Protein AF-A0A813KZ01-F1 (afdb_monomer_lite)

Organism: Polarella glacialis (NCBI:txid89957)

InterPro domains:
  IPR000182 GNAT domain [PS51186] (125-284)
  IPR016181 Acyl-CoA N-acyltransferase [SSF55729] (142-264)

Radius of gyration: 24.3 Å; chains: 1; bounding box: 59×49×62 Å

Sequence (308 aa):
MTRSSHRQLGVAHLGPQLQSAADLAADIAEVLSGRPQVVILDEGAGEADGSAWPALFGELLQGSAIQSFQGAVVVCLSSEGSAQEQTARDLCSVCWSATNGHLLTEEVAKAPALTVPERAEPTFVDELCAASASNPDYASLLSQVTALAADCFDDFEDGEPTIEAAAKRLGWTVVALVSTNSIGKSQLLAYGTYCQESRLGGLYLARVAVPQEHRRKGYASQLVSWMVARLQDSSSKSLWVHAKPLLQIVASKLGFSYLDPACEAKLAMPVDQRESAWMALRLEPEEAAHELPKRLRRQMAKKQRDRR

pLDDT: mean 84.82, std 14.65, range [35.31, 98.44]

Foldseek 3Di:
DPPPPPVDQFEAEAELVPQDPVCLVVVLVVSCVVVGQEYEYELDPDPPPDGPSVVVSLVVLVDPSLVVRPHHYHYHDHDPPDPSVVSVLLRDQWDWDQDLNFTDIAGSPNDPPPDDFPFADWDKDKQLVVVVVPDVLSVVVQVVVQVQCVVPPVVCPPPPSGPSSVCVVVVKIKMFTWTQGPVRRIDTAKIWIWHADVLQQAIETEDIDGPPVNPPRCVSLVVVVVVVVVRVVDPGFKYKYQDQLVVVVSCVSNVWDFLDVVLVVCVVPDSVPHGGGMTMDGPDDDPDDDDDDVVVVVVVVVVVVVVD

Structure (mmCIF, N/CA/C/O backbone):
data_AF-A0A813KZ01-F1
#
_entry.id   AF-A0A813KZ01-F1
#
loop_
_atom_site.group_PDB
_atom_site.id
_atom_site.type_symbol
_atom_site.label_atom_id
_atom_site.label_alt_id
_atom_site.label_comp_id
_atom_site.label_asym_id
_atom_site.label_entity_id
_atom_site.label_seq_id
_atom_site.pdbx_PDB_ins_code
_atom_site.Cartn_x
_atom_site.Cartn_y
_atom_site.Cartn_z
_atom_site.occupancy
_atom_site.B_iso_or_equiv
_atom_site.auth_seq_id
_atom_site.auth_comp_id
_atom_site.auth_asym_id
_atom_site.auth_atom_id
_atom_site.pdbx_PDB_model_num
ATOM 1 N N . MET A 1 1 ? 10.350 -17.051 24.968 1.00 36.53 1 MET A N 1
ATOM 2 C CA . MET A 1 1 ? 9.031 -16.547 25.405 1.00 36.53 1 MET A CA 1
ATOM 3 C C . MET A 1 1 ? 8.003 -17.638 25.178 1.00 36.53 1 MET A C 1
ATOM 5 O O . MET A 1 1 ? 7.605 -17.885 24.047 1.00 36.53 1 MET A O 1
ATOM 9 N N . THR A 1 2 ? 7.654 -18.364 26.233 1.00 35.34 2 THR A N 1
ATOM 10 C CA . THR A 1 2 ? 6.548 -19.321 26.226 1.00 35.34 2 THR A CA 1
ATOM 11 C C . THR A 1 2 ? 5.253 -18.533 26.043 1.00 35.34 2 THR A C 1
ATOM 13 O O . THR A 1 2 ? 4.933 -17.678 26.863 1.00 35.34 2 THR A O 1
ATOM 16 N N . ARG A 1 3 ? 4.529 -18.761 24.939 1.00 35.31 3 ARG A N 1
ATOM 17 C CA . ARG A 1 3 ? 3.172 -18.226 24.761 1.00 35.31 3 ARG A CA 1
ATOM 18 C C . ARG A 1 3 ? 2.304 -18.835 25.860 1.00 35.31 3 ARG A C 1
ATOM 20 O O . ARG A 1 3 ? 1.886 -19.984 25.745 1.00 35.31 3 ARG A O 1
ATOM 27 N N . SER A 1 4 ? 2.077 -18.100 26.945 1.00 43.09 4 SER A N 1
ATOM 28 C CA . SER A 1 4 ? 1.053 -18.449 27.920 1.00 43.09 4 SER A CA 1
ATOM 29 C C . SER A 1 4 ? -0.285 -18.363 27.200 1.00 43.09 4 SER A C 1
ATOM 31 O O . SER A 1 4 ? -0.770 -17.279 26.890 1.00 43.09 4 SER A O 1
ATOM 33 N N . SER A 1 5 ? -0.852 -19.519 26.865 1.00 46.81 5 SER A N 1
ATOM 34 C CA . SER A 1 5 ? -2.250 -19.614 26.465 1.00 46.81 5 SER A CA 1
ATOM 35 C C . SER A 1 5 ? -3.079 -19.043 27.616 1.00 46.81 5 SER A C 1
ATOM 37 O O . SER A 1 5 ? -3.203 -19.671 28.669 1.00 46.81 5 SER A O 1
ATOM 39 N N . HIS A 1 6 ? -3.580 -17.816 27.451 1.00 57.12 6 HIS A N 1
ATOM 40 C CA . HIS A 1 6 ? -4.614 -17.275 28.322 1.00 57.12 6 HIS A CA 1
ATOM 41 C C . HIS A 1 6 ? -5.821 -18.190 28.148 1.00 57.12 6 HIS A C 1
ATOM 43 O O . HIS A 1 6 ? -6.462 -18.178 27.101 1.00 57.12 6 HIS A O 1
ATOM 49 N N . ARG A 1 7 ? -6.068 -19.066 29.129 1.00 63.12 7 ARG A N 1
ATOM 50 C CA . ARG A 1 7 ? -7.073 -20.126 28.988 1.00 63.12 7 ARG A CA 1
ATOM 51 C C . ARG A 1 7 ? -8.490 -19.585 28.805 1.00 63.12 7 ARG A C 1
ATOM 53 O O . ARG A 1 7 ? -9.313 -20.328 28.288 1.00 63.12 7 ARG A O 1
ATOM 60 N N . GLN A 1 8 ? -8.761 -18.329 29.165 1.00 84.50 8 GLN A N 1
ATOM 61 C CA . GLN A 1 8 ? -10.016 -17.633 28.879 1.00 84.50 8 GLN A CA 1
ATOM 62 C C . GLN A 1 8 ? -9.729 -16.129 28.736 1.00 84.50 8 GLN A C 1
ATOM 64 O O . GLN A 1 8 ? -9.265 -15.501 29.686 1.00 84.50 8 GLN A O 1
ATOM 69 N N . LEU A 1 9 ? -9.945 -15.570 27.542 1.00 88.69 9 LEU A N 1
ATOM 70 C CA . LEU A 1 9 ? -9.974 -14.124 27.319 1.00 88.69 9 LEU A CA 1
ATOM 71 C C . LEU A 1 9 ? -11.415 -13.662 27.564 1.00 88.69 9 LEU A C 1
ATOM 73 O O . LEU A 1 9 ? -12.310 -14.014 26.803 1.00 88.69 9 LEU A O 1
ATOM 77 N N . GLY A 1 10 ? -11.642 -12.926 28.644 1.00 92.69 10 GLY A N 1
ATOM 78 C CA . GLY A 1 10 ? -12.896 -12.245 28.928 1.00 92.69 10 GLY A CA 1
ATOM 79 C C . GLY A 1 10 ? -13.058 -11.053 27.993 1.00 92.69 10 GLY A C 1
ATOM 80 O O . GLY A 1 10 ? -12.245 -10.125 28.009 1.00 92.69 10 GLY A O 1
ATOM 81 N N . VAL A 1 11 ? -14.104 -11.102 27.176 1.00 94.06 11 VAL A N 1
ATOM 82 C CA . VAL A 1 11 ? -14.466 -10.052 26.226 1.00 94.06 11 VAL A CA 1
ATOM 83 C C . VAL A 1 11 ? -15.846 -9.536 26.602 1.00 94.06 11 VAL A C 1
ATOM 85 O O . VAL A 1 11 ? -16.778 -10.322 26.753 1.00 94.06 11 VAL A O 1
ATOM 88 N N . ALA A 1 12 ? -15.963 -8.223 26.749 1.00 94.00 12 ALA A N 1
ATOM 89 C CA . ALA A 1 12 ? -17.225 -7.530 26.940 1.00 94.00 12 ALA A CA 1
ATOM 90 C C . ALA A 1 12 ? -17.583 -6.750 25.673 1.00 94.00 12 ALA A C 1
ATOM 92 O O . ALA A 1 12 ? -16.721 -6.085 25.104 1.00 94.00 12 ALA A O 1
ATOM 93 N N . HIS A 1 13 ? -18.842 -6.823 25.244 1.00 92.88 13 HIS A N 1
ATOM 94 C CA . HIS A 1 13 ? -19.343 -6.095 24.080 1.00 92.88 13 HIS A CA 1
ATOM 95 C C . HIS A 1 13 ? -20.372 -5.054 24.526 1.00 92.88 13 HIS A C 1
ATOM 97 O O . HIS A 1 13 ? -21.426 -5.411 25.053 1.00 92.88 13 HIS A O 1
ATOM 103 N N . LEU A 1 14 ? -20.061 -3.779 24.315 1.00 90.81 14 LEU A N 1
ATOM 104 C CA . LEU A 1 14 ? -20.923 -2.633 24.580 1.00 90.81 14 LEU A CA 1
ATOM 105 C C . LEU A 1 14 ? -21.353 -2.056 23.230 1.00 90.81 14 LEU A C 1
ATOM 107 O O . LEU A 1 14 ? -20.509 -1.725 22.404 1.00 90.81 14 LEU A O 1
ATOM 111 N N . GLY A 1 15 ? -22.655 -1.977 22.993 1.00 87.94 15 GLY A N 1
ATOM 112 C CA . GLY A 1 15 ? -23.211 -1.585 21.700 1.00 87.94 15 GLY A CA 1
ATOM 113 C C . GLY A 1 15 ? -24.640 -1.053 21.833 1.00 87.94 15 GLY A C 1
ATOM 114 O O . GLY A 1 15 ? -25.085 -0.804 22.958 1.00 87.94 15 GLY A O 1
ATOM 115 N N . PRO A 1 16 ? -25.384 -0.949 20.717 1.00 82.00 16 PRO A N 1
ATOM 116 C CA . PRO A 1 16 ? -26.720 -0.340 20.658 1.00 82.00 16 PRO A CA 1
ATOM 117 C C . PRO A 1 16 ? -27.771 -0.945 21.597 1.00 82.00 16 PRO A C 1
ATOM 119 O O . PRO A 1 16 ? -28.798 -0.328 21.861 1.00 82.00 16 PRO A O 1
ATOM 122 N N . GLN A 1 17 ? -27.529 -2.142 22.143 1.00 80.50 17 GLN A N 1
ATOM 123 C CA . GLN A 1 17 ? -28.380 -2.740 23.173 1.00 80.50 17 GLN A CA 1
ATOM 124 C C . GLN A 1 17 ? -28.445 -1.925 24.480 1.00 80.50 17 GLN A C 1
ATOM 126 O O . GLN A 1 17 ? -29.292 -2.207 25.325 1.00 80.50 17 GLN A O 1
ATOM 131 N N . LEU A 1 18 ? -27.570 -0.932 24.658 1.00 78.38 18 LEU A N 1
ATOM 132 C CA . LEU A 1 18 ? -27.607 0.028 25.758 1.00 78.38 18 LEU A CA 1
ATOM 133 C C . LEU A 1 18 ? -28.620 1.134 25.422 1.00 78.38 18 LEU A C 1
ATOM 135 O O . LEU A 1 18 ? -28.311 2.128 24.770 1.00 78.38 18 LEU A O 1
ATOM 139 N N . GLN A 1 19 ? -29.869 0.923 25.838 1.00 68.50 19 GLN A N 1
ATOM 140 C CA . GLN A 1 19 ? -31.028 1.707 25.386 1.00 68.50 19 GLN A CA 1
ATOM 141 C C . GLN A 1 19 ? -31.204 3.067 26.099 1.00 68.50 19 GLN A C 1
ATOM 143 O O . GLN A 1 19 ? -32.093 3.833 25.730 1.00 68.50 19 GLN A O 1
ATOM 148 N N . SER A 1 20 ? -30.406 3.378 27.131 1.00 73.19 20 SER A N 1
ATOM 149 C CA . SER A 1 20 ? -30.687 4.458 28.091 1.00 73.19 20 SER A CA 1
ATOM 150 C C . SER A 1 20 ? -29.425 5.194 28.556 1.00 73.19 20 SER A C 1
ATOM 152 O O . SER A 1 20 ? -28.476 4.583 29.040 1.00 73.19 20 SER A O 1
ATOM 154 N N . ALA A 1 21 ? -29.451 6.532 28.487 1.00 69.19 21 ALA A N 1
ATOM 155 C CA . ALA A 1 21 ? -28.426 7.405 29.072 1.00 69.19 21 ALA A CA 1
ATOM 156 C C . ALA A 1 21 ? -28.344 7.291 30.599 1.00 69.19 21 ALA A C 1
ATOM 158 O O . ALA A 1 21 ? -27.271 7.413 31.187 1.00 69.19 21 ALA A O 1
ATOM 159 N N . ALA A 1 22 ? -29.500 7.089 31.238 1.00 72.88 22 ALA A N 1
ATOM 160 C CA . ALA A 1 22 ? -29.628 7.092 32.689 1.00 72.88 22 ALA A CA 1
ATOM 161 C C . ALA A 1 22 ? -28.932 5.883 33.330 1.00 72.88 22 ALA A C 1
ATOM 163 O O . ALA A 1 22 ? -28.425 6.000 34.445 1.00 72.88 22 ALA A O 1
ATOM 164 N N . ASP A 1 23 ? -28.857 4.768 32.601 1.00 78.50 23 ASP A N 1
ATOM 165 C CA . ASP A 1 23 ? -28.320 3.499 33.101 1.00 78.50 23 ASP A CA 1
ATOM 166 C C . ASP A 1 23 ? -26.935 3.172 32.530 1.00 78.50 23 ASP A C 1
ATOM 168 O O . ASP A 1 23 ? -26.231 2.327 33.075 1.00 78.50 23 ASP A O 1
ATOM 172 N N . LEU A 1 24 ? -26.476 3.910 31.511 1.00 80.62 24 LEU A N 1
ATOM 173 C CA . LEU A 1 24 ? -25.212 3.665 30.815 1.00 80.62 24 LEU A CA 1
ATOM 174 C C . LEU A 1 24 ? -24.021 3.512 31.779 1.00 80.62 24 LEU A C 1
ATOM 176 O O . LEU A 1 24 ? -23.258 2.554 31.685 1.00 80.62 24 LEU A O 1
ATOM 180 N N . ALA A 1 25 ? -23.865 4.429 32.738 1.00 82.31 25 ALA A N 1
ATOM 181 C CA . ALA A 1 25 ? -22.769 4.371 33.707 1.00 82.31 25 ALA A CA 1
ATOM 182 C C . ALA A 1 25 ? -22.846 3.139 34.627 1.00 82.31 25 ALA A C 1
ATOM 184 O O . ALA A 1 25 ? -21.807 2.578 34.986 1.00 82.31 25 ALA A O 1
ATOM 185 N N . ALA A 1 26 ? -24.058 2.721 35.002 1.00 85.50 26 ALA A N 1
ATOM 186 C CA . ALA A 1 26 ? -24.284 1.544 35.832 1.00 85.50 26 ALA A CA 1
ATOM 187 C C . ALA A 1 26 ? -24.018 0.256 35.042 1.00 85.50 26 ALA A C 1
ATOM 189 O O . ALA A 1 26 ? -23.272 -0.594 35.524 1.00 85.50 26 ALA A O 1
ATOM 190 N N . ASP A 1 27 ? -24.515 0.168 33.807 1.00 86.38 27 ASP A N 1
ATOM 191 C CA . ASP A 1 27 ? -24.312 -0.971 32.908 1.00 86.38 27 ASP A CA 1
ATOM 192 C C . ASP A 1 27 ? -22.824 -1.175 32.594 1.00 86.38 27 ASP A C 1
ATOM 194 O O . ASP A 1 27 ? -22.302 -2.288 32.666 1.00 86.38 27 ASP A O 1
ATOM 198 N N . ILE A 1 28 ? -22.089 -0.091 32.314 1.00 87.31 28 ILE A N 1
ATOM 199 C CA . ILE A 1 28 ? -20.633 -0.153 32.116 1.00 87.31 28 ILE A CA 1
ATOM 200 C C . ILE A 1 28 ? -19.945 -0.621 33.393 1.00 87.31 28 ILE A C 1
ATOM 202 O O . ILE A 1 28 ? -19.070 -1.483 33.333 1.00 87.31 28 ILE A O 1
ATOM 206 N N . ALA A 1 29 ? -20.305 -0.060 34.550 1.00 87.75 29 ALA A N 1
ATOM 207 C CA . ALA A 1 29 ? -19.701 -0.449 35.818 1.00 87.75 29 ALA A CA 1
ATOM 208 C C . ALA A 1 29 ? -19.949 -1.934 36.126 1.00 87.75 29 ALA A C 1
ATOM 210 O O . ALA A 1 29 ? -19.026 -2.625 36.561 1.00 87.75 29 ALA A O 1
ATOM 211 N N . GLU A 1 30 ? -21.152 -2.442 35.848 1.00 91.19 30 GLU A N 1
ATOM 212 C CA . GLU A 1 30 ? -21.501 -3.855 35.981 1.00 91.19 30 GLU A CA 1
ATOM 213 C C . GLU A 1 30 ? -20.662 -4.723 35.037 1.00 91.19 30 GLU A C 1
ATOM 215 O O . GLU A 1 30 ? -20.001 -5.663 35.487 1.00 91.19 30 GLU A O 1
ATOM 220 N N . VAL A 1 31 ? -20.589 -4.374 33.753 1.00 91.31 31 VAL A N 1
ATOM 221 C CA . VAL A 1 31 ? -19.795 -5.113 32.761 1.00 91.31 31 VAL A CA 1
ATOM 222 C C . VAL A 1 31 ? -18.307 -5.123 33.126 1.00 91.31 31 VAL A C 1
ATOM 224 O O . VAL A 1 31 ? -17.653 -6.170 33.079 1.00 91.31 31 VAL A O 1
ATOM 227 N N . LEU A 1 32 ? -17.760 -3.983 33.553 1.00 91.25 32 LEU A N 1
ATOM 228 C CA . LEU A 1 32 ? -16.364 -3.869 33.979 1.00 91.25 32 LEU A CA 1
ATOM 229 C C . LEU A 1 32 ? -16.094 -4.578 35.314 1.00 91.25 32 LEU A C 1
ATOM 231 O O . LEU A 1 32 ? -14.966 -5.024 35.544 1.00 91.25 32 LEU A O 1
ATOM 235 N N . SER A 1 33 ? -17.106 -4.761 36.171 1.00 91.50 33 SER A N 1
ATOM 236 C CA . SER A 1 33 ? -16.981 -5.543 37.411 1.00 91.50 33 SER A CA 1
ATOM 237 C C . SER A 1 33 ? -16.651 -7.016 37.141 1.00 91.50 33 SER A C 1
ATOM 239 O O . SER A 1 33 ? -15.955 -7.648 37.940 1.00 91.50 33 SER A O 1
ATOM 241 N N . GLY A 1 34 ? -17.034 -7.523 35.961 1.00 91.62 34 GLY A N 1
ATOM 242 C CA . GLY A 1 34 ? -16.641 -8.833 35.438 1.00 91.62 34 GLY A CA 1
ATOM 243 C C . GLY A 1 34 ? -15.153 -8.955 35.082 1.00 91.62 34 GLY A C 1
ATOM 244 O O . GLY A 1 34 ? -14.701 -10.041 34.722 1.00 91.62 34 GLY A O 1
ATOM 245 N N . ARG A 1 35 ? -14.377 -7.865 35.199 1.00 92.62 35 ARG A N 1
ATOM 246 C CA . ARG A 1 35 ? -12.938 -7.775 34.894 1.00 92.62 35 ARG A CA 1
ATOM 247 C C . ARG A 1 35 ? -12.574 -8.340 33.510 1.00 92.62 35 ARG A C 1
ATOM 249 O O . ARG A 1 35 ? -11.667 -9.179 33.422 1.00 92.62 35 ARG A O 1
ATOM 256 N N . PRO A 1 36 ? -13.251 -7.906 32.428 1.00 94.75 36 PRO A N 1
ATOM 257 C CA . PRO A 1 36 ? -12.865 -8.310 31.083 1.00 94.75 36 PRO A CA 1
ATOM 258 C C . PRO A 1 36 ? -11.433 -7.849 30.780 1.00 94.75 36 PRO A C 1
ATOM 260 O O . PRO A 1 36 ? -10.957 -6.848 31.316 1.00 94.75 36 PRO A O 1
ATOM 263 N N . GLN A 1 37 ? -10.734 -8.575 29.910 1.00 94.44 37 GLN A N 1
ATOM 264 C CA . GLN A 1 37 ? -9.441 -8.143 29.372 1.00 94.44 37 GLN A CA 1
ATOM 265 C C . GLN A 1 37 ? -9.610 -7.303 28.104 1.00 94.44 37 GLN A C 1
ATOM 267 O O . GLN A 1 37 ? -8.722 -6.511 27.788 1.00 94.44 37 GLN A O 1
ATOM 272 N N . VAL A 1 38 ? -10.724 -7.476 27.384 1.00 94.12 38 VAL A N 1
ATOM 273 C CA . VAL A 1 38 ? -11.055 -6.719 26.172 1.00 94.12 38 VAL A CA 1
ATOM 274 C C . VAL A 1 38 ? -12.470 -6.163 26.276 1.00 94.12 38 VAL A C 1
ATOM 276 O O . VAL A 1 38 ? -13.398 -6.895 26.616 1.00 94.12 38 VAL A O 1
ATOM 279 N N . VAL A 1 39 ? -12.637 -4.887 25.947 1.00 94.12 39 VAL A N 1
ATOM 280 C CA . VAL A 1 39 ? -13.938 -4.228 25.794 1.00 94.12 39 VAL A CA 1
ATOM 281 C C . VAL A 1 39 ? -14.083 -3.804 24.338 1.00 94.12 39 VAL A C 1
ATOM 283 O O . VAL A 1 39 ? -13.208 -3.124 23.808 1.00 94.12 39 VAL A O 1
ATOM 286 N N . ILE A 1 40 ? -15.165 -4.221 23.691 1.00 93.81 40 ILE A N 1
ATOM 287 C CA . ILE A 1 40 ? -15.535 -3.814 22.334 1.00 93.81 40 ILE A CA 1
ATOM 288 C C . ILE A 1 40 ? -16.645 -2.772 22.457 1.00 93.81 40 ILE A C 1
ATOM 290 O O . ILE A 1 40 ? -17.663 -3.050 23.085 1.00 93.81 40 ILE A O 1
ATOM 294 N N . LEU A 1 41 ? -16.423 -1.590 21.892 1.00 92.69 41 LEU A N 1
ATOM 295 C CA . LEU A 1 41 ? -17.374 -0.490 21.791 1.00 92.69 41 LEU A CA 1
ATOM 296 C C . LEU A 1 41 ? -17.861 -0.430 20.346 1.00 92.69 41 LEU A C 1
ATOM 298 O O . LEU A 1 41 ? -17.074 -0.109 19.461 1.00 92.69 41 LEU A O 1
ATOM 302 N N . ASP A 1 42 ? -19.125 -0.746 20.104 1.00 91.00 42 ASP A N 1
ATOM 303 C CA . ASP A 1 42 ? -19.709 -0.776 18.764 1.00 91.00 42 ASP A CA 1
ATOM 304 C C . ASP A 1 42 ? -20.642 0.418 18.548 1.00 91.00 42 ASP A C 1
ATOM 306 O O . ASP A 1 42 ? -21.652 0.558 19.241 1.00 91.00 42 ASP A O 1
ATOM 310 N N . GLU A 1 43 ? -20.309 1.283 17.586 1.00 87.31 43 GLU A N 1
ATOM 311 C CA . GLU A 1 43 ? -21.159 2.405 17.171 1.00 87.31 43 GLU A CA 1
ATOM 312 C C . GLU A 1 43 ? -22.520 1.920 16.644 1.00 87.31 43 GLU A C 1
ATOM 314 O O . GLU A 1 43 ? -23.491 2.663 16.707 1.00 87.31 43 GLU A O 1
ATOM 319 N N . GLY A 1 44 ? -22.630 0.664 16.200 1.00 78.19 44 GLY A N 1
ATOM 320 C CA . GLY A 1 44 ? -23.863 0.098 15.672 1.00 78.19 44 GLY A CA 1
ATOM 321 C C . GLY A 1 44 ? -24.129 0.567 14.250 1.00 78.19 44 GLY A C 1
ATOM 322 O O . GLY A 1 44 ? -24.543 1.696 14.002 1.00 78.19 44 GLY A O 1
ATOM 323 N N . ALA A 1 45 ? -23.925 -0.320 13.280 1.00 62.69 45 ALA A N 1
ATOM 324 C CA . ALA A 1 45 ? -24.221 -0.004 11.892 1.00 62.69 45 ALA A CA 1
ATOM 325 C C . ALA A 1 45 ? -25.744 0.063 11.653 1.00 62.69 45 ALA A C 1
ATOM 327 O O . ALA A 1 45 ? -26.425 -0.960 11.680 1.00 62.69 45 ALA A O 1
ATOM 328 N N . GLY A 1 46 ? -26.269 1.248 11.323 1.00 57.81 46 GLY A N 1
ATOM 329 C CA . GLY A 1 46 ? -27.471 1.345 10.487 1.00 57.81 46 GLY A CA 1
ATOM 330 C C . GLY A 1 46 ? -28.839 1.492 11.159 1.00 57.81 46 GLY A C 1
ATOM 331 O O . GLY A 1 46 ? -29.839 1.254 10.483 1.00 57.81 46 GLY A O 1
ATOM 332 N N . GLU A 1 47 ? -28.950 1.946 12.408 1.00 55.31 47 GLU A N 1
ATOM 333 C CA . GLU A 1 47 ? -30.253 2.427 12.897 1.00 55.31 47 GLU A CA 1
ATOM 334 C C . GLU A 1 47 ? -30.489 3.868 12.428 1.00 55.31 47 GLU A C 1
ATOM 336 O O . GLU A 1 47 ? -30.197 4.840 13.118 1.00 55.31 47 GLU A O 1
ATOM 341 N N . ALA A 1 48 ? -30.996 3.993 11.198 1.00 47.41 48 ALA A N 1
ATOM 342 C CA . ALA A 1 48 ? -31.282 5.262 10.527 1.00 47.41 48 ALA A CA 1
ATOM 343 C C . ALA A 1 48 ? -32.391 6.104 11.195 1.00 47.41 48 ALA A C 1
ATOM 345 O O . ALA A 1 48 ? -32.596 7.245 10.792 1.00 47.41 48 ALA A O 1
ATOM 346 N N . ASP A 1 49 ? -33.067 5.589 12.225 1.00 49.69 49 ASP A N 1
ATOM 347 C CA . ASP A 1 49 ? -34.199 6.253 12.867 1.00 49.69 49 ASP A CA 1
ATOM 348 C C . ASP A 1 49 ? -33.999 6.381 14.388 1.00 49.69 49 ASP A C 1
ATOM 350 O O . ASP A 1 49 ? -34.370 5.514 15.173 1.00 49.69 49 ASP A O 1
ATOM 354 N N . GLY A 1 50 ? -33.448 7.520 14.817 1.00 53.88 50 GLY A N 1
ATOM 355 C CA . GLY A 1 50 ? -33.717 8.080 16.148 1.00 53.88 50 GLY A CA 1
ATOM 356 C C . GLY A 1 50 ? -33.012 7.466 17.365 1.00 53.88 50 GLY A C 1
ATOM 357 O O . GLY A 1 50 ? -33.457 7.732 18.483 1.00 53.88 50 GLY A O 1
ATOM 358 N N . SER A 1 51 ? -31.932 6.693 17.215 1.00 58.75 51 SER A N 1
ATOM 359 C CA . SER A 1 51 ? -31.223 6.158 18.385 1.00 58.75 51 SER A CA 1
ATOM 360 C C . SER A 1 51 ? -30.403 7.252 19.094 1.00 58.75 51 SER A C 1
ATOM 362 O O . SER A 1 51 ? -29.654 8.010 18.481 1.00 58.75 51 SER A O 1
ATOM 364 N N . ALA A 1 52 ? -30.530 7.345 20.422 1.00 71.75 52 ALA A N 1
ATOM 365 C CA . ALA A 1 52 ? -29.682 8.200 21.266 1.00 71.75 52 ALA A CA 1
ATOM 366 C C . ALA A 1 52 ? -28.215 7.716 21.305 1.00 71.75 52 ALA A C 1
ATOM 368 O O . ALA A 1 52 ? -27.347 8.370 21.886 1.00 71.75 52 ALA A O 1
ATOM 369 N N . TRP A 1 53 ? -27.939 6.564 20.689 1.00 78.50 53 TRP A N 1
ATOM 370 C CA . TRP A 1 53 ? -26.690 5.835 20.814 1.00 78.50 53 TRP A CA 1
ATOM 371 C C . TRP A 1 53 ? -25.460 6.599 20.311 1.00 78.50 53 TRP A C 1
ATOM 373 O O . TRP A 1 53 ? -24.485 6.598 21.043 1.00 78.50 53 TRP A O 1
ATOM 383 N N . PRO A 1 54 ? -25.453 7.341 19.185 1.00 76.50 54 PRO A N 1
ATOM 384 C CA . PRO A 1 54 ? -24.262 8.097 18.782 1.00 76.50 54 PRO A CA 1
ATOM 385 C C . PRO A 1 54 ? -23.817 9.151 19.810 1.00 76.50 54 PRO A C 1
ATOM 387 O O . PRO A 1 54 ? -22.619 9.383 19.975 1.00 76.50 54 PRO A O 1
ATOM 390 N N . ALA A 1 55 ? -24.767 9.776 20.519 1.00 80.38 55 ALA A N 1
ATOM 391 C CA . ALA A 1 55 ? -24.466 10.711 21.604 1.00 80.38 55 ALA A CA 1
ATOM 392 C C . ALA A 1 55 ? -23.931 9.967 22.837 1.00 80.38 55 ALA A C 1
ATOM 394 O O . ALA A 1 55 ? -22.886 10.334 23.372 1.00 80.38 55 ALA A O 1
ATOM 395 N N . LEU A 1 56 ? -24.588 8.867 23.219 1.00 82.69 56 LEU A N 1
ATOM 396 C CA . LEU A 1 56 ? -24.153 7.991 24.313 1.00 82.69 56 LEU A CA 1
ATOM 397 C C . LEU A 1 56 ? -22.790 7.356 24.065 1.00 82.69 56 LEU A C 1
ATOM 399 O O . LEU A 1 56 ? -21.992 7.220 24.982 1.00 82.69 56 LEU A O 1
ATOM 403 N N . PHE A 1 57 ? -22.502 6.996 22.823 1.00 84.00 57 PHE A N 1
ATOM 404 C CA . PHE A 1 57 ? -21.231 6.456 22.382 1.00 84.00 57 PHE A CA 1
ATOM 405 C C . PHE A 1 57 ? -20.125 7.506 22.513 1.00 84.00 57 PHE A C 1
ATOM 407 O O . PHE A 1 57 ? -19.045 7.207 23.019 1.00 84.00 57 PHE A O 1
ATOM 414 N N . GLY A 1 58 ? -20.409 8.762 22.150 1.00 82.56 58 GLY A N 1
ATOM 415 C CA . GLY A 1 58 ? -19.510 9.886 22.415 1.00 82.56 58 GLY A CA 1
ATOM 416 C C . GLY A 1 58 ? -19.231 10.078 23.911 1.00 82.56 58 GLY A C 1
ATOM 417 O O . GLY A 1 58 ? -18.071 10.181 24.313 1.00 82.56 58 GLY A O 1
ATOM 418 N N . GLU A 1 59 ? -20.273 10.060 24.746 1.00 86.94 59 GLU A N 1
ATOM 419 C CA . GLU A 1 59 ? -20.144 10.144 26.209 1.00 86.94 59 GLU A CA 1
ATOM 420 C C . GLU A 1 59 ? -19.365 8.954 26.794 1.00 86.94 59 GLU A C 1
ATOM 422 O O . GLU A 1 59 ? -18.518 9.134 27.669 1.00 86.94 59 GLU A O 1
ATOM 427 N N . LEU A 1 60 ? -19.590 7.748 26.269 1.00 88.56 60 LEU A N 1
ATOM 428 C CA . LEU A 1 60 ? -18.914 6.512 26.656 1.00 88.56 60 LEU A CA 1
ATOM 429 C C . LEU A 1 60 ? -17.409 6.582 26.403 1.00 88.56 60 LEU A C 1
ATOM 431 O O . LEU A 1 60 ? -16.617 6.269 27.293 1.00 88.56 60 LEU A O 1
ATOM 435 N N . LEU A 1 61 ? -17.012 7.025 25.208 1.00 86.50 61 LEU A N 1
ATOM 436 C CA . LEU A 1 61 ? -15.609 7.210 24.835 1.00 86.50 61 LEU A CA 1
ATOM 437 C C . LEU A 1 61 ? -14.911 8.228 25.752 1.00 86.50 61 LEU A C 1
ATOM 439 O O . LEU A 1 61 ? -13.749 8.053 26.120 1.00 86.50 61 LEU A O 1
ATOM 443 N N . GLN A 1 62 ? -15.628 9.269 26.175 1.00 86.38 62 GLN A N 1
ATOM 444 C CA . GLN A 1 62 ? -15.114 10.288 27.094 1.00 86.38 62 GLN A CA 1
ATOM 445 C C . GLN A 1 62 ? -15.245 9.901 28.580 1.00 86.38 62 GLN A C 1
ATOM 447 O O . GLN A 1 62 ? -14.732 10.608 29.450 1.00 86.38 62 GLN A O 1
ATOM 452 N N . GLY A 1 63 ? -15.892 8.777 28.888 1.00 87.56 63 GLY A N 1
ATOM 453 C CA . GLY A 1 63 ? -16.160 8.321 30.245 1.00 87.56 63 GLY A CA 1
ATOM 454 C C . GLY A 1 63 ? -14.902 7.870 30.993 1.00 87.56 63 GLY A C 1
ATOM 455 O O . GLY A 1 63 ? -14.049 7.148 30.470 1.00 87.56 63 GLY A O 1
ATOM 456 N N . SER A 1 64 ? -14.813 8.222 32.279 1.00 88.88 64 SER A N 1
ATOM 457 C CA . SER A 1 64 ? -13.678 7.857 33.142 1.00 88.88 64 SER A CA 1
ATOM 458 C C . SER A 1 64 ? -13.497 6.343 33.300 1.00 88.88 64 SER A C 1
ATOM 460 O O . SER A 1 64 ? -12.374 5.873 33.487 1.00 88.88 64 SER A O 1
ATOM 462 N N . ALA A 1 65 ? -14.578 5.566 33.188 1.00 89.69 65 ALA A N 1
ATOM 463 C CA . ALA A 1 65 ? -14.545 4.107 33.234 1.00 89.69 65 ALA A CA 1
ATOM 464 C C . ALA A 1 65 ? -13.707 3.514 32.088 1.00 89.69 65 ALA A C 1
ATOM 466 O O . ALA A 1 65 ? -12.850 2.667 32.331 1.00 89.69 65 ALA A O 1
ATOM 467 N N . ILE A 1 66 ? -13.896 4.010 30.861 1.00 89.06 66 ILE A N 1
ATOM 468 C CA . ILE A 1 66 ? -13.122 3.582 29.689 1.00 89.06 66 ILE A CA 1
ATOM 469 C C . ILE A 1 66 ? -11.690 4.116 29.769 1.00 89.06 66 ILE A C 1
ATOM 471 O O . ILE A 1 66 ? -10.745 3.361 29.561 1.00 89.06 66 ILE A O 1
ATOM 475 N N . GLN A 1 67 ? -11.504 5.381 30.157 1.00 85.94 67 GLN A N 1
ATOM 476 C CA . GLN A 1 67 ? -10.168 5.987 30.265 1.00 85.94 67 GLN A CA 1
ATOM 477 C C . GLN A 1 67 ? -9.277 5.338 31.336 1.00 85.94 67 GLN A C 1
ATOM 479 O O . GLN A 1 67 ? -8.055 5.314 31.194 1.00 85.94 67 GLN A O 1
ATOM 484 N N . SER A 1 68 ? -9.867 4.828 32.421 1.00 88.38 68 SER A N 1
ATOM 485 C CA . SER A 1 68 ? -9.136 4.162 33.510 1.00 88.38 68 SER A CA 1
ATOM 486 C C . SER A 1 68 ? -8.990 2.648 33.324 1.00 88.38 68 SER A C 1
ATOM 488 O O . SER A 1 68 ? -8.251 2.008 34.084 1.00 88.38 68 SER A O 1
ATOM 490 N N . PHE A 1 69 ? -9.652 2.069 32.317 1.00 91.50 69 PHE A N 1
ATOM 491 C CA . PHE A 1 69 ? -9.601 0.641 32.031 1.00 91.50 69 PHE A CA 1
ATOM 492 C C . PHE A 1 69 ? -8.178 0.204 31.657 1.00 91.50 69 PHE A C 1
ATOM 494 O O . PHE A 1 69 ? -7.525 0.787 30.799 1.00 91.50 69 PHE A O 1
ATOM 501 N N . GLN A 1 70 ? -7.685 -0.845 32.318 1.00 92.19 70 GLN A N 1
ATOM 502 C CA . GLN A 1 70 ? -6.310 -1.342 32.148 1.00 92.19 70 GLN A CA 1
ATOM 503 C C . GLN A 1 70 ? -6.193 -2.461 31.094 1.00 92.19 70 GLN A C 1
ATOM 505 O O . GLN A 1 70 ? -5.118 -3.037 30.924 1.00 92.19 70 GLN A O 1
ATOM 510 N N . GLY A 1 71 ? -7.297 -2.818 30.432 1.00 91.75 71 GLY A N 1
ATOM 511 C CA . GLY A 1 71 ? -7.331 -3.812 29.359 1.00 91.75 71 GLY A CA 1
ATOM 512 C C . GLY A 1 71 ? -7.280 -3.187 27.963 1.00 91.75 71 GLY A C 1
ATOM 513 O O . GLY A 1 71 ? -6.981 -2.008 27.794 1.00 91.75 71 GLY A O 1
ATOM 514 N N . ALA A 1 72 ? -7.572 -3.993 26.943 1.00 91.62 72 ALA A N 1
ATOM 515 C CA . ALA A 1 72 ? -7.668 -3.517 25.566 1.00 91.62 72 ALA A CA 1
ATOM 516 C C . ALA A 1 72 ? -9.073 -2.978 25.272 1.00 91.62 72 ALA A C 1
ATOM 518 O O . ALA A 1 72 ? -10.067 -3.637 25.577 1.00 91.62 72 ALA A O 1
ATOM 519 N N . VAL A 1 73 ? -9.150 -1.814 24.633 1.00 91.50 73 VAL A N 1
ATOM 520 C CA . VAL A 1 73 ? -10.401 -1.253 24.112 1.00 91.50 73 VAL A CA 1
ATOM 521 C C . VAL A 1 73 ? -10.365 -1.347 22.591 1.00 91.50 73 VAL A C 1
ATOM 523 O O . VAL A 1 73 ? -9.381 -0.952 21.970 1.00 91.50 73 VAL A O 1
ATOM 526 N N . VAL A 1 74 ? -11.418 -1.902 22.000 1.00 92.81 74 VAL A N 1
ATOM 527 C CA . VAL A 1 74 ? -11.633 -1.966 20.552 1.00 92.81 74 VAL A CA 1
ATOM 528 C C . VAL A 1 74 ? -12.832 -1.092 20.242 1.00 92.81 74 VAL A C 1
ATOM 530 O O . VAL A 1 74 ? -13.897 -1.313 20.806 1.00 92.81 74 VAL A O 1
ATOM 533 N N . VAL A 1 75 ? -12.663 -0.107 19.367 1.00 91.88 75 VAL A N 1
ATOM 534 C CA . VAL A 1 75 ? -13.744 0.793 18.957 1.00 91.88 75 VAL A CA 1
ATOM 535 C C . VAL A 1 75 ? -14.115 0.464 17.514 1.00 91.88 75 VAL A C 1
ATOM 537 O O . VAL A 1 75 ? -13.285 0.603 16.618 1.00 91.88 75 VAL A O 1
ATOM 540 N N . CYS A 1 76 ? -15.337 -0.013 17.301 1.00 91.50 76 CYS A N 1
ATOM 541 C CA . CYS A 1 76 ? -15.897 -0.320 15.992 1.00 91.50 76 CYS A CA 1
ATOM 542 C C . CYS A 1 76 ? -16.716 0.881 15.519 1.00 91.50 76 CYS A C 1
ATOM 544 O O . CYS A 1 76 ? -17.683 1.273 16.172 1.00 91.50 76 CYS A O 1
ATOM 546 N N . LEU A 1 77 ? -16.313 1.457 14.391 1.00 89.06 77 LEU A N 1
ATOM 547 C CA . LEU A 1 77 ? -16.957 2.613 13.778 1.00 89.06 77 LEU A CA 1
ATOM 548 C C . LEU A 1 77 ? -17.589 2.199 12.453 1.00 89.06 77 LEU A C 1
ATOM 550 O O . LEU A 1 77 ? -17.052 1.352 11.736 1.00 89.06 77 LEU A O 1
ATOM 554 N N . SER A 1 78 ? -18.727 2.801 12.138 1.00 84.38 78 SER A N 1
ATOM 555 C CA . SER A 1 78 ? -19.518 2.501 10.945 1.00 84.38 78 SER A CA 1
ATOM 556 C C . SER A 1 78 ? -19.128 3.349 9.730 1.00 84.38 78 SER A C 1
ATOM 558 O O . SER A 1 78 ? -19.350 2.924 8.595 1.00 84.38 78 SER A O 1
ATOM 560 N N . SER A 1 79 ? -18.522 4.521 9.948 1.00 79.44 79 SER A N 1
ATOM 561 C CA . SER A 1 79 ? -18.128 5.453 8.887 1.00 79.44 79 SER A CA 1
ATOM 562 C C . SER A 1 79 ? -16.786 6.128 9.162 1.00 79.44 79 SER A C 1
ATOM 564 O O . SER A 1 79 ? -16.535 6.572 10.282 1.00 79.44 79 SER A O 1
ATOM 566 N N . GLU A 1 80 ? -15.979 6.283 8.113 1.00 77.62 80 GLU A N 1
ATOM 567 C CA . GLU A 1 80 ? -14.799 7.154 8.107 1.00 77.62 80 GLU A CA 1
ATOM 568 C C . GLU A 1 80 ? -15.229 8.636 8.000 1.00 77.62 80 GLU A C 1
ATOM 570 O O . GLU A 1 80 ? -16.221 8.966 7.346 1.00 77.62 80 GLU A O 1
ATOM 575 N N . GLY A 1 81 ? -14.494 9.540 8.645 1.00 74.00 81 GLY A N 1
ATOM 576 C CA . GLY A 1 81 ? -14.707 10.989 8.665 1.00 74.00 81 GLY A CA 1
ATOM 577 C C . GLY A 1 81 ? -15.656 11.514 9.750 1.00 74.00 81 GLY A C 1
ATOM 578 O O . GLY A 1 81 ? -15.974 12.705 9.739 1.00 74.00 81 GLY A O 1
ATOM 579 N N . SER A 1 82 ? -16.130 10.678 10.679 1.00 77.50 82 SER A N 1
ATOM 580 C CA . SER A 1 82 ? -17.062 11.107 11.732 1.00 77.50 82 SER A CA 1
ATOM 581 C C . SER A 1 82 ? -16.355 11.791 12.915 1.00 77.50 82 SER A C 1
ATOM 583 O O . SER A 1 82 ? -15.167 11.586 13.175 1.00 77.50 82 SER A O 1
ATOM 585 N N . ALA A 1 83 ? -17.088 12.600 13.691 1.00 78.62 83 ALA A N 1
ATOM 586 C CA . ALA A 1 83 ? -16.557 13.189 14.929 1.00 78.62 83 ALA A CA 1
ATOM 587 C C . ALA A 1 83 ? -16.180 12.106 15.967 1.00 78.62 83 ALA A C 1
ATOM 589 O O . ALA A 1 83 ? -15.240 12.262 16.755 1.00 78.62 83 ALA A O 1
ATOM 590 N N . GLN A 1 84 ? -16.901 10.986 15.938 1.00 82.50 84 GLN A N 1
ATOM 591 C CA . GLN A 1 84 ? -16.655 9.792 16.735 1.00 82.50 84 GLN A CA 1
ATOM 592 C C . GLN A 1 84 ? -15.334 9.131 16.339 1.00 82.50 84 GLN A C 1
ATOM 594 O O . GLN A 1 84 ? -14.588 8.716 17.224 1.00 82.50 84 GLN A O 1
ATOM 599 N N . GLU A 1 85 ? -14.995 9.098 15.046 1.00 84.38 85 GLU A N 1
ATOM 600 C CA . GLU A 1 85 ? -13.701 8.590 14.590 1.00 84.38 85 GLU A CA 1
ATOM 601 C C . GLU A 1 85 ? -12.544 9.385 15.183 1.00 84.38 85 GLU A C 1
ATOM 603 O O . GLU A 1 85 ? -11.603 8.794 15.714 1.00 84.38 85 GLU A O 1
ATOM 608 N N . GLN A 1 86 ? -12.623 10.716 15.155 1.00 80.12 86 GLN A N 1
ATOM 609 C CA . GLN A 1 86 ? -11.577 11.546 15.744 1.00 80.12 86 GLN A CA 1
ATOM 610 C C . GLN A 1 86 ? -11.422 11.265 17.246 1.00 80.12 86 GLN A C 1
ATOM 612 O O . GLN A 1 86 ? -10.309 11.067 17.727 1.00 80.12 86 GLN A O 1
ATOM 617 N N . THR A 1 87 ? -12.540 11.148 17.967 1.00 82.62 87 THR A N 1
ATOM 618 C CA . THR A 1 87 ? -12.538 10.818 19.402 1.00 82.62 87 THR A CA 1
ATOM 619 C C . THR A 1 87 ? -11.930 9.432 19.665 1.00 82.62 87 THR A C 1
ATOM 621 O O . THR A 1 87 ? -11.134 9.256 20.586 1.00 82.62 87 THR A O 1
ATOM 624 N N . ALA A 1 88 ? -12.260 8.434 18.841 1.00 85.50 88 ALA A N 1
ATOM 625 C CA . ALA A 1 88 ? -11.705 7.087 18.946 1.00 85.50 88 ALA A CA 1
ATOM 626 C C . ALA A 1 88 ? -10.196 7.060 18.661 1.00 85.50 88 ALA A C 1
ATOM 628 O O . ALA A 1 88 ? -9.451 6.364 19.357 1.00 85.50 88 ALA A O 1
ATOM 629 N N . ARG A 1 89 ? -9.728 7.842 17.678 1.00 84.12 89 ARG A N 1
ATOM 630 C CA . ARG A 1 89 ? -8.300 8.007 17.366 1.00 84.12 89 ARG A CA 1
ATOM 631 C C . ARG A 1 89 ? -7.526 8.615 18.538 1.00 84.12 89 ARG A C 1
ATOM 633 O O . ARG A 1 89 ? -6.394 8.211 18.775 1.00 84.12 89 ARG A O 1
ATOM 640 N N . ASP A 1 90 ? -8.131 9.508 19.316 1.00 80.00 90 ASP A N 1
ATOM 641 C CA . ASP A 1 90 ? -7.472 10.091 20.493 1.00 80.00 90 ASP A CA 1
ATOM 642 C C . ASP A 1 90 ? -7.290 9.070 21.639 1.00 80.00 90 ASP A C 1
ATOM 644 O O . ASP A 1 90 ? -6.347 9.165 22.431 1.00 80.00 90 ASP A O 1
ATOM 648 N N . LEU A 1 91 ? -8.159 8.056 21.712 1.00 80.25 91 LEU A N 1
ATOM 649 C CA . LEU A 1 91 ? -8.112 6.992 22.724 1.00 80.25 91 LEU A CA 1
ATOM 650 C C . LEU A 1 91 ? -7.221 5.813 22.309 1.00 80.25 91 LEU A C 1
ATOM 652 O O . LEU A 1 91 ? -6.531 5.216 23.144 1.00 80.25 91 LEU A O 1
ATOM 656 N N . CYS A 1 92 ? -7.235 5.462 21.025 1.00 85.12 92 CYS A N 1
ATOM 657 C CA . CYS A 1 92 ? -6.598 4.257 20.507 1.00 85.12 92 CYS A CA 1
ATOM 658 C C . CYS A 1 92 ? -5.155 4.523 20.059 1.00 85.12 92 CYS A C 1
ATOM 660 O O . CYS A 1 92 ? -4.832 5.563 19.502 1.00 85.12 92 CYS A O 1
ATOM 662 N N . SER A 1 93 ? -4.258 3.554 20.260 1.00 83.81 93 SER A N 1
ATOM 663 C CA . SER A 1 93 ? -2.895 3.599 19.698 1.00 83.81 93 SER A CA 1
ATOM 664 C C . SER A 1 93 ? -2.794 2.968 18.308 1.00 83.81 93 SER A C 1
ATOM 666 O O . SER A 1 93 ? -1.777 3.105 17.630 1.00 83.81 93 SER A O 1
ATOM 668 N N . VAL A 1 94 ? -3.822 2.229 17.897 1.00 85.50 94 VAL A N 1
ATOM 669 C CA . VAL A 1 94 ? -3.854 1.460 16.655 1.00 85.50 94 VAL A CA 1
ATOM 670 C C . VAL A 1 94 ? -5.244 1.585 16.048 1.00 85.50 94 VAL A C 1
ATOM 672 O O . VAL A 1 94 ? -6.236 1.453 16.760 1.00 85.50 94 VAL A O 1
ATOM 675 N N . CYS A 1 95 ? -5.300 1.823 14.742 1.00 86.88 95 CYS A N 1
ATOM 676 C CA . CYS A 1 95 ? -6.516 1.836 13.945 1.00 86.88 95 CYS A CA 1
ATOM 677 C C . CYS A 1 95 ? -6.484 0.653 12.979 1.00 86.88 95 CYS A C 1
ATOM 679 O O . CYS A 1 95 ? -5.435 0.336 12.402 1.00 86.88 95 CYS A O 1
ATOM 681 N N . TRP A 1 96 ? -7.632 0.002 12.816 1.00 85.31 96 TRP A N 1
ATOM 682 C CA . TRP A 1 96 ? -7.843 -1.001 11.786 1.00 85.31 96 TRP A CA 1
ATOM 683 C C . TRP A 1 96 ? -8.915 -0.519 10.822 1.00 85.31 96 TRP A C 1
ATOM 685 O O . TRP A 1 96 ? -10.044 -0.287 11.239 1.00 85.31 96 TRP A O 1
ATOM 695 N N . SER A 1 97 ? -8.574 -0.406 9.543 1.00 81.69 97 SER A N 1
ATOM 696 C CA . SER A 1 97 ? -9.526 -0.065 8.487 1.00 81.69 97 SER A CA 1
ATOM 697 C C . SER A 1 97 ? -9.709 -1.250 7.548 1.00 81.69 97 SER A C 1
ATOM 699 O O . SER A 1 97 ? -8.766 -1.989 7.255 1.00 81.69 97 SER A O 1
ATOM 701 N N . ALA A 1 98 ? -10.947 -1.474 7.111 1.00 75.88 98 ALA A N 1
ATOM 702 C CA . ALA A 1 98 ? -11.269 -2.502 6.136 1.00 75.88 98 ALA A CA 1
ATOM 703 C C . ALA A 1 98 ? -11.346 -1.865 4.743 1.00 75.88 98 ALA A C 1
ATOM 705 O O . ALA A 1 98 ? -12.345 -1.248 4.392 1.00 75.88 98 ALA A O 1
ATOM 706 N N . THR A 1 99 ? -10.311 -2.036 3.923 1.00 67.31 99 THR A N 1
ATOM 707 C CA . THR A 1 99 ? -10.274 -1.505 2.553 1.00 67.31 99 THR A CA 1
ATOM 708 C C . THR A 1 99 ? -10.152 -2.659 1.567 1.00 67.31 99 THR A C 1
ATOM 710 O O . THR A 1 99 ? -9.234 -3.472 1.668 1.00 67.31 99 THR A O 1
ATOM 713 N N . ASN A 1 100 ? -11.078 -2.750 0.606 1.00 57.50 100 ASN A N 1
ATOM 714 C CA . ASN A 1 100 ? -11.095 -3.789 -0.435 1.00 57.50 100 ASN A CA 1
ATOM 715 C C . ASN A 1 100 ? -11.076 -5.231 0.113 1.00 57.50 100 ASN A C 1
ATOM 717 O O . ASN A 1 100 ? -10.408 -6.101 -0.433 1.00 57.50 100 ASN A O 1
ATOM 721 N N . GLY A 1 101 ? -11.790 -5.490 1.215 1.00 62.09 101 GLY A N 1
ATOM 722 C CA . GLY A 1 101 ? -11.814 -6.814 1.852 1.00 62.09 101 GLY A CA 1
ATOM 723 C C . GLY A 1 101 ? -10.558 -7.143 2.669 1.00 62.09 101 GLY A C 1
ATOM 724 O O . GLY A 1 101 ? -10.346 -8.299 3.042 1.00 62.09 101 GLY A O 1
ATOM 725 N N . HIS A 1 102 ? -9.723 -6.146 2.967 1.00 54.34 102 HIS A N 1
ATOM 726 C CA . HIS A 1 102 ? -8.490 -6.314 3.730 1.00 54.34 102 HIS A CA 1
ATOM 727 C C . HIS A 1 102 ? -8.477 -5.439 4.971 1.00 54.34 102 HIS A C 1
ATOM 729 O O . HIS A 1 102 ? -8.808 -4.262 4.898 1.00 54.34 102 HIS A O 1
ATOM 735 N N . LEU A 1 103 ? -8.026 -6.007 6.091 1.00 66.81 103 LEU A N 1
ATOM 736 C CA . LEU A 1 103 ? -7.788 -5.258 7.318 1.00 66.81 103 LEU A CA 1
ATOM 737 C C . LEU A 1 103 ? -6.383 -4.642 7.270 1.00 66.81 103 LEU A C 1
ATOM 739 O O . LEU A 1 103 ? -5.372 -5.355 7.313 1.00 66.81 103 LEU A O 1
ATOM 743 N N . LEU A 1 104 ? -6.317 -3.323 7.146 1.00 71.62 104 LEU A N 1
ATOM 744 C CA . LEU A 1 104 ? -5.100 -2.540 7.296 1.00 71.62 104 LEU A CA 1
ATOM 745 C C . LEU A 1 104 ? -4.904 -2.201 8.770 1.00 71.62 104 LEU A C 1
ATOM 747 O O . LEU A 1 104 ? -5.857 -2.118 9.534 1.00 71.62 104 LEU A O 1
ATOM 751 N N . THR A 1 105 ? -3.651 -2.060 9.188 1.00 79.62 105 THR A N 1
ATOM 752 C CA . THR A 1 105 ? -3.313 -1.652 10.551 1.00 79.62 105 THR A CA 1
ATOM 753 C C . THR A 1 105 ? -2.419 -0.439 10.486 1.00 79.62 105 THR A C 1
ATOM 755 O O . THR A 1 105 ? -1.347 -0.494 9.882 1.00 79.62 105 THR A O 1
ATOM 758 N N . GLU A 1 106 ? -2.852 0.628 11.139 1.00 78.06 106 GLU A N 1
ATOM 759 C CA . GLU A 1 106 ? -2.136 1.889 11.208 1.00 78.06 106 GLU A CA 1
ATOM 760 C C . GLU A 1 106 ? -1.876 2.235 12.672 1.00 78.06 106 GLU A C 1
ATOM 762 O O . GLU A 1 106 ? -2.767 2.145 13.516 1.00 78.06 106 GLU A O 1
ATOM 767 N N . GLU A 1 107 ? -0.639 2.609 12.998 1.00 76.62 107 GLU A N 1
ATOM 768 C CA . GLU A 1 107 ? -0.360 3.204 14.303 1.00 76.62 107 GLU A CA 1
ATOM 769 C C . GLU A 1 107 ? -0.964 4.607 14.331 1.00 76.62 107 GLU A C 1
ATOM 771 O O . GLU A 1 107 ? -0.561 5.497 13.568 1.00 76.62 107 GLU A O 1
ATOM 776 N N . VAL A 1 108 ? -1.921 4.804 15.236 1.00 78.50 108 VAL A N 1
ATOM 777 C CA . VAL A 1 108 ? -2.461 6.125 15.525 1.00 78.50 108 VAL A CA 1
ATOM 778 C C . VAL A 1 108 ? -1.412 6.818 16.371 1.00 78.50 108 VAL A C 1
ATOM 780 O O . VAL A 1 108 ? -1.158 6.454 17.522 1.00 78.50 108 VAL A O 1
ATOM 783 N N . ALA A 1 109 ? -0.714 7.775 15.766 1.00 64.25 109 ALA A N 1
ATOM 784 C CA . ALA A 1 109 ? 0.237 8.581 16.504 1.00 64.25 109 ALA A CA 1
ATOM 785 C C . ALA A 1 109 ? -0.543 9.296 17.611 1.00 64.25 109 ALA A C 1
ATOM 787 O O . ALA A 1 109 ? -1.369 10.151 17.302 1.00 64.25 109 ALA A O 1
ATOM 788 N N . LYS A 1 110 ? -0.289 8.940 18.881 1.00 59.66 110 LYS A N 1
ATOM 789 C CA . LYS A 1 110 ? -0.794 9.693 20.032 1.00 59.66 110 LYS A CA 1
ATOM 790 C C . LYS A 1 110 ? -0.239 11.101 19.927 1.00 59.66 110 LYS A C 1
ATOM 792 O O . LYS A 1 110 ? 0.906 11.364 20.294 1.00 59.66 110 LYS A O 1
ATOM 797 N N . ALA A 1 111 ? -1.035 11.976 19.342 1.00 48.38 111 ALA A N 1
ATOM 798 C CA . ALA A 1 111 ? -0.754 13.383 19.272 1.00 48.38 111 ALA A CA 1
ATOM 799 C C . ALA A 1 111 ? -0.588 13.902 20.706 1.00 48.38 111 ALA A C 1
ATOM 801 O O . ALA A 1 111 ? -1.531 13.791 21.493 1.00 48.38 111 ALA A O 1
ATOM 802 N N . PRO A 1 112 ? 0.563 14.473 21.104 1.00 49.28 112 PRO A N 1
ATOM 803 C CA . PRO A 1 112 ? 0.526 15.405 22.217 1.00 49.28 112 PRO A CA 1
ATOM 804 C C . PRO A 1 112 ? -0.466 16.507 21.826 1.00 49.28 112 PRO A C 1
ATOM 806 O O . PRO A 1 112 ? -0.437 16.974 20.690 1.00 49.28 112 PRO A O 1
ATOM 809 N N . ALA A 1 113 ? -1.342 16.910 22.749 1.00 47.12 113 ALA A N 1
ATOM 810 C CA . ALA A 1 113 ? -2.425 17.883 22.547 1.00 47.12 113 ALA A CA 1
ATOM 811 C C . ALA A 1 113 ? -1.975 19.304 22.110 1.00 47.12 113 ALA A C 1
ATOM 813 O O . ALA A 1 113 ? -2.737 20.262 22.196 1.00 47.12 113 ALA A O 1
ATOM 814 N N . LEU A 1 114 ? -0.738 19.464 21.639 1.00 43.06 114 LEU A N 1
ATOM 815 C CA . LEU A 1 114 ? -0.232 20.651 20.974 1.00 43.06 114 LEU A CA 1
ATOM 816 C C . LEU A 1 114 ? -0.078 20.374 19.478 1.00 43.06 114 LEU A C 1
ATOM 818 O O . LEU A 1 114 ? 0.885 19.734 19.062 1.00 43.06 114 LEU A O 1
ATOM 822 N N . THR A 1 115 ? -1.022 20.913 18.698 1.00 43.03 115 THR A N 1
ATOM 823 C CA . THR A 1 115 ? -0.878 21.244 17.268 1.00 43.03 115 THR A CA 1
ATOM 824 C C . THR A 1 115 ? -0.075 20.216 16.478 1.00 43.03 115 THR A C 1
ATOM 826 O O . THR A 1 115 ? 1.081 20.449 16.118 1.00 43.03 115 THR A O 1
ATOM 829 N N . VAL A 1 116 ? -0.692 19.068 16.204 1.00 46.19 116 VAL A N 1
ATOM 830 C CA . VAL A 1 116 ? -0.177 18.167 15.175 1.00 46.19 116 VAL A CA 1
ATOM 831 C C . VAL A 1 116 ? -0.228 18.941 13.860 1.00 46.19 116 VAL A C 1
ATOM 833 O O . VAL A 1 116 ? -1.315 19.379 13.481 1.00 46.19 116 VAL A O 1
ATOM 836 N N . PRO A 1 117 ? 0.902 19.160 13.169 1.00 48.47 117 PRO A N 1
ATOM 837 C CA . PRO A 1 117 ? 0.836 19.610 11.792 1.00 48.47 117 PRO A CA 1
ATOM 838 C C . PRO A 1 117 ? 0.047 18.547 11.032 1.00 48.47 117 PRO A C 1
ATOM 840 O O . PRO A 1 117 ? 0.438 17.379 11.069 1.00 48.47 117 PRO A O 1
ATOM 843 N N . GLU A 1 118 ? -1.075 18.956 10.433 1.00 59.84 118 GLU A N 1
ATOM 844 C CA . GLU A 1 118 ? -1.890 18.176 9.498 1.00 59.84 118 GLU A CA 1
ATOM 845 C C . GLU A 1 118 ? -1.012 17.136 8.797 1.00 59.84 118 GLU A C 1
ATOM 847 O O . GLU A 1 118 ? -0.093 17.480 8.045 1.00 59.84 118 GLU A O 1
ATOM 852 N N . ARG A 1 119 ? -1.212 15.853 9.123 1.00 64.62 119 ARG A N 1
ATOM 853 C CA . ARG A 1 119 ? -0.532 14.777 8.404 1.00 64.62 119 ARG A CA 1
ATOM 854 C C . ARG A 1 119 ? -1.092 14.829 6.994 1.00 64.62 119 ARG A C 1
ATOM 856 O O . ARG A 1 119 ? -2.207 14.373 6.773 1.00 64.62 119 ARG A O 1
ATOM 863 N N . ALA A 1 120 ? -0.334 15.415 6.075 1.00 79.56 120 ALA A N 1
ATOM 864 C CA . ALA A 1 120 ? -0.742 15.463 4.688 1.00 79.56 120 ALA A CA 1
ATOM 865 C C . ALA A 1 120 ? -0.955 14.039 4.188 1.00 79.56 120 ALA A C 1
ATOM 867 O O . ALA A 1 120 ? -0.050 13.194 4.274 1.00 79.56 120 ALA A O 1
ATOM 868 N N . GLU A 1 121 ? -2.166 13.798 3.699 1.00 87.88 121 GLU A N 1
ATOM 869 C CA . GLU A 1 121 ? -2.555 12.524 3.129 1.00 87.88 121 GLU A CA 1
ATOM 870 C C . GLU A 1 121 ? -1.560 12.128 2.030 1.00 87.88 121 GLU A C 1
ATOM 872 O O . GLU A 1 121 ? -1.163 12.970 1.213 1.00 87.88 121 GLU A O 1
ATOM 877 N N . PRO A 1 122 ? -1.095 10.867 2.019 1.00 94.12 122 PRO A N 1
ATOM 878 C CA . PRO A 1 122 ? -0.266 10.377 0.937 1.00 94.12 122 PRO A CA 1
ATOM 879 C C . PRO A 1 122 ? -0.977 10.558 -0.407 1.00 94.12 122 PRO A C 1
ATOM 881 O O . PRO A 1 122 ? -2.111 10.123 -0.588 1.00 94.12 122 PRO A O 1
ATOM 884 N N . THR A 1 123 ? -0.294 11.169 -1.368 1.00 96.38 123 THR A N 1
ATOM 885 C CA . THR A 1 123 ? -0.791 11.361 -2.733 1.00 96.38 123 THR A CA 1
ATOM 886 C C . THR A 1 123 ? 0.052 10.559 -3.716 1.00 96.38 123 THR A C 1
ATOM 888 O O . THR A 1 123 ? 1.233 10.290 -3.483 1.00 96.38 123 THR A O 1
ATOM 891 N N . PHE A 1 124 ? -0.556 10.143 -4.824 1.00 97.44 124 PHE A N 1
ATOM 892 C CA . PHE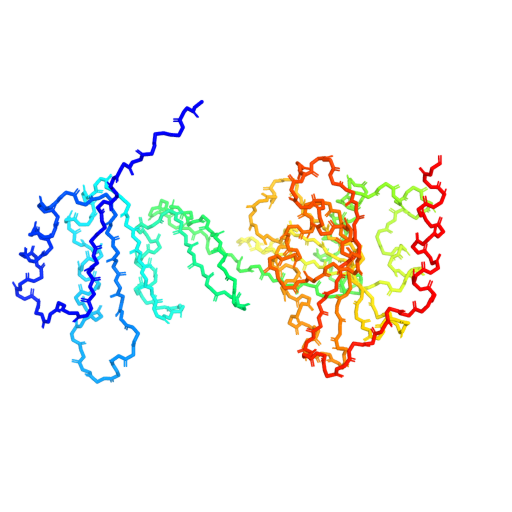 A 1 124 ? 0.142 9.428 -5.888 1.00 97.44 124 PHE A CA 1
ATOM 893 C C . PHE A 1 124 ? 0.532 10.392 -7.007 1.00 97.44 124 PHE A C 1
ATOM 895 O O . PHE A 1 124 ? -0.310 11.114 -7.535 1.00 97.44 124 PHE A O 1
ATOM 902 N N . VAL A 1 125 ? 1.805 10.365 -7.395 1.00 97.62 125 VAL A N 1
ATOM 903 C CA . VAL A 1 125 ? 2.318 11.019 -8.601 1.00 97.62 125 VAL A CA 1
ATOM 904 C C . VAL A 1 125 ? 2.541 9.936 -9.648 1.00 97.62 125 VAL A C 1
ATOM 906 O O . VAL A 1 125 ? 3.545 9.218 -9.614 1.00 97.62 125 VAL A O 1
ATOM 909 N N . ASP A 1 126 ? 1.566 9.784 -10.541 1.00 97.31 126 ASP A N 1
ATOM 910 C CA . ASP A 1 126 ? 1.667 8.919 -11.716 1.00 97.31 126 ASP A CA 1
ATOM 911 C C . ASP A 1 126 ? 2.501 9.602 -12.810 1.00 97.31 126 ASP A C 1
ATOM 913 O O . ASP A 1 126 ? 2.583 10.828 -12.864 1.00 97.31 126 ASP A O 1
ATOM 917 N N . GLU A 1 127 ? 3.155 8.809 -13.659 1.00 97.25 127 GLU A N 1
ATOM 918 C CA . GLU A 1 127 ? 4.062 9.309 -14.705 1.00 97.25 127 GLU A CA 1
ATOM 919 C C . GLU A 1 127 ? 5.140 10.286 -14.188 1.00 97.25 127 GLU A C 1
ATOM 921 O O . GLU A 1 127 ? 5.457 11.293 -14.826 1.00 97.25 127 GLU A O 1
ATOM 926 N N . LEU A 1 128 ? 5.765 9.964 -13.044 1.00 97.69 128 LEU A N 1
ATOM 927 C CA . LEU A 1 128 ? 6.737 10.828 -12.357 1.00 97.69 128 LEU A CA 1
ATOM 928 C C . LEU A 1 128 ? 7.845 11.351 -13.285 1.00 97.69 128 LEU A C 1
ATOM 930 O O . LEU A 1 128 ? 8.248 12.506 -13.161 1.00 97.69 128 LEU A O 1
ATOM 934 N N . CYS A 1 129 ? 8.327 10.531 -14.226 1.00 97.31 129 CYS A N 1
ATOM 935 C CA . CYS A 1 129 ? 9.337 10.956 -15.198 1.00 97.31 129 CYS A CA 1
ATOM 936 C C . CYS A 1 129 ? 8.850 12.137 -16.051 1.00 97.31 129 CYS A C 1
ATOM 938 O O . CYS A 1 129 ? 9.545 13.146 -16.138 1.00 97.31 129 CYS A O 1
ATOM 940 N N . ALA A 1 130 ? 7.643 12.057 -16.620 1.00 97.06 130 ALA A N 1
ATOM 941 C CA . ALA A 1 130 ? 7.068 13.147 -17.406 1.00 97.06 130 ALA A CA 1
ATOM 942 C C . ALA A 1 130 ? 6.794 14.380 -16.532 1.00 97.06 130 ALA A C 1
ATOM 944 O O . ALA A 1 130 ? 7.161 15.496 -16.897 1.00 97.06 130 ALA A O 1
ATOM 945 N N . ALA A 1 131 ? 6.226 14.172 -15.342 1.00 96.88 131 ALA A N 1
ATOM 946 C CA . ALA A 1 131 ? 5.883 15.247 -14.417 1.00 96.88 131 ALA A CA 1
ATOM 947 C C . ALA A 1 131 ? 7.128 16.026 -13.933 1.00 96.88 131 ALA A C 1
ATOM 949 O O . ALA A 1 131 ? 7.073 17.243 -13.730 1.00 96.88 131 ALA A O 1
ATOM 950 N N . SER A 1 132 ? 8.270 15.341 -13.803 1.00 96.81 132 SER A N 1
ATOM 951 C CA . SER A 1 132 ? 9.548 15.935 -13.393 1.00 96.81 132 SER A CA 1
ATOM 952 C C . SER A 1 132 ? 10.130 16.932 -14.397 1.00 96.81 132 SER A C 1
ATOM 954 O O . SER A 1 132 ? 10.839 17.850 -13.992 1.00 96.81 132 SER A O 1
ATOM 956 N N . ALA A 1 133 ? 9.784 16.816 -15.684 1.00 96.31 133 ALA A N 1
ATOM 957 C CA . ALA A 1 133 ? 10.238 17.752 -16.712 1.00 96.31 133 ALA A CA 1
ATOM 958 C C . ALA A 1 133 ? 9.641 19.160 -16.532 1.00 96.31 133 ALA A C 1
ATOM 960 O O . ALA A 1 133 ? 10.241 20.146 -16.957 1.00 96.31 133 ALA A O 1
ATOM 961 N N . SER A 1 134 ? 8.466 19.258 -15.899 1.00 95.81 134 SER A N 1
ATOM 962 C CA . SER A 1 134 ? 7.733 20.513 -15.691 1.00 95.81 134 SER A CA 1
ATOM 963 C C . SER A 1 134 ? 7.706 21.004 -14.243 1.00 95.81 134 SER A C 1
ATOM 965 O O . SER A 1 134 ? 7.354 22.159 -14.017 1.00 95.81 134 SER A O 1
ATOM 967 N N . ASN A 1 135 ? 8.051 20.162 -13.261 1.00 94.81 135 ASN A N 1
ATOM 968 C CA . ASN A 1 135 ? 7.975 20.504 -11.840 1.00 94.81 135 ASN A CA 1
ATOM 969 C C . ASN A 1 135 ? 9.298 20.174 -11.107 1.00 94.81 135 ASN A C 1
ATOM 971 O O . ASN A 1 135 ? 9.652 18.995 -10.992 1.00 94.81 135 ASN A O 1
ATOM 975 N N . PRO A 1 136 ? 10.015 21.179 -10.558 1.00 94.88 136 PRO A N 1
ATOM 976 C CA . PRO A 1 136 ? 11.285 20.961 -9.862 1.00 94.88 136 PRO A CA 1
ATOM 977 C C . PRO A 1 136 ? 11.156 20.094 -8.597 1.00 94.88 136 PRO A C 1
ATOM 979 O O . PRO A 1 136 ? 12.089 19.353 -8.275 1.00 94.88 136 PRO A O 1
ATOM 982 N N . ASP A 1 137 ? 10.009 20.108 -7.912 1.00 94.56 137 ASP A N 1
ATOM 983 C CA . ASP A 1 137 ? 9.776 19.239 -6.751 1.00 94.56 137 ASP A CA 1
ATOM 984 C C . ASP A 1 137 ? 9.721 17.766 -7.175 1.00 94.56 137 ASP A C 1
ATOM 986 O O . ASP A 1 137 ? 10.263 16.883 -6.504 1.00 94.56 137 ASP A O 1
ATOM 990 N N . TYR A 1 138 ? 9.142 17.495 -8.346 1.00 96.00 138 TYR A N 1
ATOM 991 C CA . TYR A 1 138 ? 9.084 16.153 -8.922 1.00 96.00 138 TYR A CA 1
ATOM 992 C C . TYR A 1 138 ? 10.442 15.697 -9.464 1.00 96.00 138 TYR A C 1
ATOM 994 O O . TYR A 1 138 ? 10.755 14.512 -9.375 1.00 96.00 138 TYR A O 1
ATOM 1002 N N . ALA A 1 139 ? 11.297 16.613 -9.930 1.00 96.62 139 ALA A N 1
ATOM 1003 C CA . ALA A 1 139 ? 12.692 16.297 -10.243 1.00 96.62 139 ALA A CA 1
ATOM 1004 C C . ALA A 1 139 ? 13.475 15.859 -8.990 1.00 96.62 139 ALA A C 1
ATOM 1006 O O . ALA A 1 139 ? 14.224 14.879 -9.032 1.00 96.62 139 ALA A O 1
ATOM 1007 N N . SER A 1 140 ? 13.246 16.513 -7.843 1.00 96.62 140 SER A N 1
ATOM 1008 C CA . SER A 1 140 ? 13.824 16.078 -6.563 1.00 96.62 140 SER A CA 1
ATOM 1009 C C . SER A 1 140 ? 13.319 14.693 -6.141 1.00 96.62 140 SER A C 1
ATOM 1011 O O . SER A 1 140 ? 14.109 13.857 -5.697 1.00 96.62 140 SER A O 1
ATOM 1013 N N . LEU A 1 141 ? 12.024 14.412 -6.315 1.00 97.25 141 LEU A N 1
ATOM 1014 C CA . LEU A 1 141 ? 11.459 13.084 -6.058 1.00 97.25 141 LEU A CA 1
ATOM 1015 C C . LEU A 1 141 ? 12.025 12.019 -7.001 1.00 97.25 141 LEU A C 1
ATOM 1017 O O . LEU A 1 141 ? 12.374 10.937 -6.538 1.00 97.25 141 LEU A O 1
ATOM 1021 N N . LEU A 1 142 ? 12.181 12.310 -8.294 1.00 97.81 142 LEU A N 1
ATOM 1022 C CA . LEU A 1 142 ? 12.772 11.377 -9.256 1.00 97.81 142 LEU A CA 1
ATOM 1023 C C . LEU A 1 142 ? 14.221 11.025 -8.887 1.00 97.81 142 LEU A C 1
ATOM 1025 O O . LEU A 1 142 ? 14.630 9.868 -9.012 1.00 97.81 142 LEU A O 1
ATOM 1029 N N . SER A 1 143 ? 14.982 11.991 -8.363 1.00 97.12 143 SER A N 1
ATOM 1030 C CA . SER A 1 143 ? 16.317 11.736 -7.813 1.00 97.12 143 SER A CA 1
ATOM 1031 C C . SER A 1 143 ? 16.271 10.796 -6.603 1.00 97.12 143 SER A C 1
ATOM 1033 O O . SER A 1 143 ? 17.095 9.887 -6.519 1.00 97.12 143 SER A O 1
ATOM 1035 N N . GLN A 1 144 ? 15.307 10.968 -5.689 1.00 97.50 144 GLN A N 1
ATOM 1036 C CA . GLN A 1 144 ? 15.112 10.063 -4.545 1.00 97.50 144 GLN A CA 1
ATOM 1037 C C . GLN A 1 144 ? 14.715 8.653 -5.001 1.00 97.50 144 GLN A C 1
ATOM 1039 O O . GLN A 1 144 ? 15.248 7.669 -4.492 1.00 97.50 144 GLN A O 1
ATOM 1044 N N . VAL A 1 145 ? 13.824 8.544 -5.993 1.00 97.62 145 VAL A N 1
ATOM 1045 C CA . VAL A 1 145 ? 13.432 7.261 -6.594 1.00 97.62 145 VAL A CA 1
ATOM 1046 C C . VAL A 1 145 ? 14.633 6.580 -7.243 1.00 97.62 145 VAL A C 1
ATOM 1048 O O . VAL A 1 145 ? 14.810 5.382 -7.061 1.00 97.62 145 VAL A O 1
ATOM 1051 N N . THR A 1 146 ? 15.478 7.329 -7.955 1.00 96.94 146 THR A N 1
ATOM 1052 C CA . THR A 1 146 ? 16.692 6.790 -8.585 1.00 96.94 146 THR A CA 1
ATOM 1053 C C . THR A 1 146 ? 17.652 6.213 -7.546 1.00 96.94 146 THR A C 1
ATOM 1055 O O . THR A 1 146 ? 18.087 5.075 -7.701 1.00 96.94 146 THR A O 1
ATOM 1058 N N . ALA A 1 147 ? 17.920 6.948 -6.463 1.00 96.19 147 ALA A N 1
ATOM 1059 C CA . ALA A 1 147 ? 18.765 6.466 -5.370 1.00 96.19 147 ALA A CA 1
ATOM 1060 C C . ALA A 1 147 ? 18.177 5.206 -4.709 1.00 96.19 147 ALA A C 1
ATOM 1062 O O . ALA A 1 147 ? 18.844 4.180 -4.618 1.00 96.19 147 ALA A O 1
ATOM 1063 N N . LEU A 1 148 ? 16.889 5.237 -4.350 1.00 96.81 148 LEU A N 1
ATOM 1064 C CA . LEU A 1 148 ? 16.211 4.086 -3.748 1.00 96.81 148 LEU A CA 1
ATOM 1065 C C . LEU A 1 148 ? 16.184 2.867 -4.681 1.00 96.81 148 LEU A C 1
ATOM 1067 O O . LEU A 1 148 ? 16.201 1.724 -4.221 1.00 96.81 148 LEU A O 1
ATOM 1071 N N . ALA A 1 149 ? 16.094 3.092 -5.991 1.00 95.50 149 ALA A N 1
ATOM 1072 C CA . ALA A 1 149 ? 16.119 2.025 -6.971 1.00 95.50 149 ALA A CA 1
ATOM 1073 C C . ALA A 1 149 ? 17.490 1.347 -7.041 1.00 95.50 149 ALA A C 1
ATOM 1075 O O . ALA A 1 149 ? 17.529 0.118 -7.023 1.00 95.50 149 ALA A O 1
ATOM 1076 N N . ALA A 1 150 ? 18.574 2.126 -7.037 1.00 93.94 150 ALA A N 1
ATOM 1077 C CA . ALA A 1 150 ? 19.935 1.603 -6.960 1.00 93.94 150 ALA A CA 1
ATOM 1078 C C . ALA A 1 150 ? 20.162 0.789 -5.671 1.00 93.94 150 ALA A C 1
ATOM 1080 O O . ALA A 1 150 ? 20.741 -0.289 -5.725 1.00 93.94 150 ALA A O 1
ATOM 1081 N N . ASP A 1 151 ? 19.614 1.234 -4.535 1.00 94.50 151 ASP A N 1
ATOM 1082 C CA . ASP A 1 151 ? 19.757 0.532 -3.248 1.00 94.50 151 ASP A CA 1
ATOM 1083 C C . ASP A 1 151 ? 18.977 -0.795 -3.164 1.00 94.50 151 ASP A C 1
ATOM 1085 O O . ASP A 1 151 ? 19.279 -1.657 -2.336 1.00 94.50 151 ASP A O 1
ATOM 1089 N N . CYS A 1 152 ? 17.906 -0.954 -3.950 1.00 93.62 152 CYS A N 1
ATOM 1090 C CA . CYS A 1 152 ? 16.974 -2.084 -3.821 1.00 93.62 152 CYS A CA 1
ATOM 1091 C C . CYS A 1 152 ? 17.082 -3.130 -4.943 1.00 93.62 152 CYS A C 1
ATOM 1093 O O . CYS A 1 152 ? 16.539 -4.243 -4.802 1.00 93.62 152 CYS A O 1
ATOM 1095 N N . PHE A 1 153 ? 17.698 -2.767 -6.070 1.00 91.50 153 PHE A N 1
ATOM 1096 C CA . PHE A 1 153 ? 17.672 -3.545 -7.303 1.00 91.50 153 PHE A CA 1
ATOM 1097 C C . PHE A 1 153 ? 19.048 -3.558 -7.982 1.00 91.50 153 PHE A C 1
ATOM 1099 O O . PHE A 1 153 ? 19.453 -2.582 -8.604 1.00 91.50 153 PHE A O 1
ATOM 1106 N N . ASP A 1 154 ? 19.721 -4.708 -7.905 1.00 85.38 154 ASP A N 1
ATOM 1107 C CA . ASP A 1 154 ? 21.080 -4.921 -8.432 1.00 85.38 154 ASP A CA 1
ATOM 1108 C C . ASP A 1 154 ? 21.158 -4.824 -9.972 1.00 85.38 154 ASP A C 1
ATOM 1110 O O . ASP A 1 154 ? 22.213 -4.591 -10.546 1.00 85.38 154 ASP A O 1
ATOM 1114 N N . ASP A 1 155 ? 20.029 -4.962 -10.675 1.00 77.75 155 ASP A N 1
ATOM 1115 C CA . ASP A 1 155 ? 19.948 -4.868 -12.141 1.00 77.75 155 ASP A CA 1
ATOM 1116 C C . ASP A 1 155 ? 20.002 -3.421 -12.668 1.00 77.75 155 ASP A C 1
ATOM 1118 O O . ASP A 1 155 ? 19.809 -3.178 -13.859 1.00 77.75 155 ASP A O 1
ATOM 1122 N N . PHE A 1 156 ? 20.277 -2.447 -11.797 1.00 70.94 156 PHE A N 1
ATOM 1123 C CA . PHE A 1 156 ? 20.719 -1.115 -12.212 1.00 70.94 156 PHE A CA 1
ATOM 1124 C C . PHE A 1 156 ? 22.143 -1.107 -12.791 1.00 70.94 156 PHE A C 1
ATOM 1126 O O . PHE A 1 156 ? 22.524 -0.154 -13.467 1.00 70.94 156 PHE A O 1
ATOM 1133 N N . GLU A 1 157 ? 22.916 -2.175 -12.584 1.00 55.09 157 GLU A N 1
ATOM 1134 C CA . GLU A 1 157 ? 24.306 -2.283 -13.040 1.00 55.09 157 GLU A CA 1
ATOM 1135 C C . GLU A 1 157 ? 24.463 -2.530 -14.554 1.00 55.09 157 GLU A C 1
ATOM 1137 O O . GLU A 1 157 ? 25.568 -2.391 -15.078 1.00 55.09 157 GLU A O 1
ATOM 1142 N N . ASP A 1 158 ? 23.375 -2.784 -15.297 1.00 65.50 158 ASP A N 1
ATOM 1143 C CA . ASP A 1 158 ? 23.372 -2.972 -16.764 1.00 65.50 158 ASP A CA 1
ATOM 1144 C C . ASP A 1 158 ? 23.617 -1.662 -17.565 1.00 65.50 158 ASP A C 1
ATOM 1146 O O . ASP A 1 158 ? 23.221 -1.532 -18.725 1.00 65.50 158 ASP A O 1
ATOM 1150 N N . GLY A 1 159 ? 24.278 -0.672 -16.957 1.00 67.69 159 GLY A N 1
ATOM 1151 C CA . GLY A 1 159 ? 24.756 0.548 -17.613 1.00 67.69 159 GLY A CA 1
ATOM 1152 C C . GLY A 1 159 ? 23.755 1.703 -17.698 1.00 67.69 159 GLY A C 1
ATOM 1153 O O . GLY A 1 159 ? 24.081 2.723 -18.303 1.00 67.69 159 GLY A O 1
ATOM 1154 N N . GLU A 1 160 ? 22.571 1.587 -17.094 1.00 80.75 160 GLU A N 1
ATOM 1155 C CA . GLU A 1 160 ? 21.586 2.675 -17.047 1.00 80.75 160 GLU A CA 1
ATOM 1156 C C . GLU A 1 160 ? 21.724 3.454 -15.730 1.00 80.75 160 GLU A C 1
ATOM 1158 O O . GLU A 1 160 ? 21.366 2.935 -14.672 1.00 80.75 160 GLU A O 1
ATOM 1163 N N . PRO A 1 161 ? 22.209 4.708 -15.748 1.00 83.81 161 PRO A N 1
ATOM 1164 C CA . PRO A 1 161 ? 22.516 5.435 -14.518 1.00 83.81 161 PRO A CA 1
ATOM 1165 C C . PRO A 1 161 ? 21.268 5.907 -13.758 1.00 83.81 161 PRO A C 1
ATOM 1167 O O . PRO A 1 161 ? 21.382 6.323 -12.607 1.00 83.81 161 PRO A O 1
ATOM 1170 N N . THR A 1 162 ? 20.083 5.902 -14.386 1.00 93.62 162 THR A N 1
ATOM 1171 C CA . THR A 1 162 ? 18.866 6.491 -13.807 1.00 93.62 162 THR A CA 1
ATOM 1172 C C . THR A 1 162 ? 17.612 5.653 -14.041 1.00 93.62 162 THR A C 1
ATOM 1174 O O . THR A 1 162 ? 17.496 4.908 -15.018 1.00 93.62 162 THR A O 1
ATOM 1177 N N . ILE A 1 163 ? 16.625 5.810 -13.147 1.00 95.38 163 ILE A N 1
ATOM 1178 C CA . ILE A 1 163 ? 15.323 5.135 -13.283 1.00 95.38 163 ILE A CA 1
ATOM 1179 C C . ILE A 1 163 ? 14.573 5.593 -14.529 1.00 95.38 163 ILE A C 1
ATOM 1181 O O . ILE A 1 163 ? 13.855 4.803 -15.130 1.00 95.38 163 ILE A O 1
ATOM 1185 N N . GLU A 1 164 ? 14.775 6.841 -14.943 1.00 96.00 164 GLU A N 1
ATOM 1186 C CA . GLU A 1 164 ? 14.184 7.402 -16.152 1.00 96.00 164 GLU A CA 1
ATOM 1187 C C . GLU A 1 164 ? 14.702 6.696 -17.409 1.00 96.00 164 GLU A C 1
ATOM 1189 O O . GLU A 1 164 ? 13.914 6.325 -18.279 1.00 96.00 164 GLU A O 1
ATOM 1194 N N . ALA A 1 165 ? 16.012 6.449 -17.488 1.00 94.19 165 ALA A N 1
ATOM 1195 C CA . ALA A 1 165 ? 16.609 5.770 -18.630 1.00 94.19 165 ALA A CA 1
ATOM 1196 C C . ALA A 1 165 ? 16.135 4.308 -18.718 1.00 94.19 165 ALA A C 1
ATOM 1198 O O . ALA A 1 165 ? 15.676 3.858 -19.774 1.00 94.19 165 ALA A O 1
ATOM 1199 N N . ALA A 1 166 ? 16.102 3.605 -17.578 1.00 93.62 166 ALA A N 1
ATOM 1200 C CA . ALA A 1 166 ? 15.521 2.267 -17.483 1.00 93.62 166 ALA A CA 1
ATOM 1201 C C . ALA A 1 166 ? 14.031 2.252 -17.869 1.00 93.62 166 ALA A C 1
ATOM 1203 O O . ALA A 1 166 ? 13.604 1.391 -18.641 1.00 93.62 166 ALA A O 1
ATOM 1204 N N . ALA A 1 167 ? 13.248 3.218 -17.381 1.00 95.44 167 ALA A N 1
ATOM 1205 C CA . ALA A 1 167 ? 11.826 3.336 -17.674 1.00 95.44 167 ALA A CA 1
ATOM 1206 C C . ALA A 1 167 ? 11.570 3.577 -19.165 1.00 95.44 167 ALA A C 1
ATOM 1208 O O . ALA A 1 167 ? 10.769 2.870 -19.773 1.00 95.44 167 ALA A O 1
ATOM 1209 N N . LYS A 1 168 ? 12.326 4.482 -19.792 1.00 95.75 168 LYS A N 1
ATOM 1210 C CA . LYS A 1 168 ? 12.255 4.744 -21.233 1.00 95.75 168 LYS A CA 1
ATOM 1211 C C . LYS A 1 168 ? 12.600 3.508 -22.062 1.00 95.75 168 LYS A C 1
ATOM 1213 O O . LYS A 1 168 ? 11.898 3.201 -23.022 1.00 95.75 168 LYS A O 1
ATOM 1218 N N . ARG A 1 169 ? 13.664 2.785 -21.699 1.00 94.06 169 ARG A N 1
ATOM 1219 C CA . ARG A 1 169 ? 14.113 1.585 -22.422 1.00 94.06 169 ARG A CA 1
ATOM 1220 C C . ARG A 1 169 ? 13.127 0.424 -22.300 1.00 94.06 169 ARG A C 1
ATOM 1222 O O . ARG A 1 169 ? 12.917 -0.304 -23.267 1.00 94.06 169 ARG A O 1
ATOM 1229 N N . LEU A 1 170 ? 12.560 0.225 -21.112 1.00 93.62 170 LEU A N 1
ATOM 1230 C CA . LEU A 1 170 ? 11.681 -0.906 -20.801 1.00 93.62 170 LEU A CA 1
ATOM 1231 C C . LEU A 1 170 ? 10.192 -0.591 -20.996 1.00 93.62 170 LEU A C 1
ATOM 1233 O O . LEU A 1 170 ? 9.361 -1.485 -20.837 1.00 93.62 170 LEU A O 1
ATOM 1237 N N . GLY A 1 171 ? 9.855 0.651 -21.355 1.00 95.94 171 GLY A N 1
ATOM 1238 C CA . GLY A 1 171 ? 8.476 1.112 -21.497 1.00 95.94 171 GLY A CA 1
ATOM 1239 C C . GLY A 1 171 ? 7.723 1.128 -20.168 1.00 95.94 171 GLY A C 1
ATOM 1240 O O . GLY A 1 171 ? 6.538 0.805 -20.136 1.00 95.94 171 GLY A O 1
ATOM 1241 N N . TRP A 1 172 ? 8.415 1.422 -19.065 1.00 97.38 172 TRP A N 1
ATOM 1242 C CA . TRP A 1 172 ? 7.797 1.530 -17.749 1.00 97.38 172 TRP A CA 1
ATOM 1243 C C . TRP A 1 172 ? 7.272 2.936 -17.487 1.00 97.38 172 TRP A C 1
ATOM 1245 O O . TRP A 1 172 ? 7.920 3.931 -17.802 1.00 97.38 172 TRP A O 1
ATOM 1255 N N . THR A 1 173 ? 6.144 2.993 -16.798 1.00 98.06 173 THR A N 1
ATOM 1256 C CA . THR A 1 173 ? 5.667 4.166 -16.081 1.00 98.06 173 THR A CA 1
ATOM 1257 C C . THR A 1 173 ? 6.169 4.100 -14.644 1.00 98.06 173 THR A C 1
ATOM 1259 O O . THR A 1 173 ? 6.066 3.061 -13.987 1.00 98.06 173 THR A O 1
ATOM 1262 N N . VAL A 1 174 ? 6.728 5.206 -14.152 1.00 98.31 174 VAL A N 1
ATOM 1263 C CA . VAL A 1 174 ? 7.184 5.348 -12.763 1.00 98.31 174 VAL A CA 1
ATOM 1264 C C . VAL A 1 174 ? 6.097 6.052 -11.960 1.00 98.31 174 VAL A C 1
ATOM 1266 O O . VAL A 1 174 ? 5.688 7.152 -12.325 1.00 98.31 174 VAL A O 1
ATOM 1269 N N . VAL A 1 175 ? 5.659 5.435 -10.864 1.00 98.44 175 VAL A N 1
ATOM 1270 C CA . VAL A 1 175 ? 4.718 6.019 -9.900 1.00 98.44 175 VAL A CA 1
ATOM 1271 C C . VAL A 1 175 ? 5.412 6.217 -8.557 1.00 98.44 175 VAL A C 1
ATOM 1273 O O . VAL A 1 175 ? 6.155 5.344 -8.098 1.00 98.44 175 VAL A O 1
ATOM 1276 N N . ALA A 1 176 ? 5.154 7.349 -7.908 1.00 98.38 176 ALA A N 1
ATOM 1277 C CA . ALA A 1 176 ? 5.587 7.614 -6.541 1.00 98.38 176 ALA A CA 1
ATOM 1278 C C . ALA A 1 176 ? 4.390 7.851 -5.618 1.00 98.38 176 ALA A C 1
ATOM 1280 O O . ALA A 1 176 ? 3.444 8.544 -5.978 1.00 98.38 176 ALA A O 1
ATOM 1281 N N . LEU A 1 177 ? 4.469 7.300 -4.409 1.00 97.88 177 LEU A N 1
ATOM 1282 C CA . LEU A 1 177 ? 3.628 7.677 -3.280 1.00 97.88 177 LEU A CA 1
ATOM 1283 C C . LEU A 1 177 ? 4.384 8.728 -2.471 1.00 97.88 177 LEU A C 1
ATOM 1285 O O . LEU A 1 177 ? 5.509 8.473 -2.026 1.00 97.88 177 LEU A O 1
ATOM 1289 N N . VAL A 1 178 ? 3.785 9.899 -2.297 1.00 97.56 178 VAL A N 1
ATOM 1290 C CA . VAL A 1 178 ? 4.435 11.074 -1.713 1.00 97.56 178 VAL A CA 1
ATOM 1291 C C . VAL A 1 178 ? 3.603 11.636 -0.571 1.00 97.56 178 VAL A C 1
ATOM 1293 O O . VAL A 1 178 ? 2.382 11.558 -0.591 1.00 97.56 178 VAL A O 1
ATOM 1296 N N . SER A 1 179 ? 4.255 12.218 0.429 1.00 95.06 179 SER A N 1
ATOM 1297 C CA . SER A 1 179 ? 3.592 13.068 1.423 1.00 95.06 179 SER A CA 1
ATOM 1298 C C . SER A 1 179 ? 4.214 14.454 1.378 1.00 95.06 179 SER A C 1
ATOM 1300 O O . SER A 1 179 ? 5.423 14.590 1.177 1.00 95.06 179 SER A O 1
ATOM 1302 N N . THR A 1 180 ? 3.390 15.481 1.536 1.00 93.06 180 THR A N 1
ATOM 1303 C CA . THR A 1 180 ? 3.820 16.879 1.498 1.00 93.06 180 THR A CA 1
ATOM 1304 C C . THR A 1 180 ? 3.896 17.398 2.921 1.00 93.06 180 THR A C 1
ATOM 1306 O O . THR A 1 180 ? 2.905 17.400 3.636 1.00 93.06 180 THR A O 1
ATOM 1309 N N . ASN A 1 181 ? 5.066 17.829 3.382 1.00 88.19 181 ASN A N 1
ATOM 1310 C CA . ASN A 1 181 ? 5.155 18.373 4.737 1.00 88.19 181 ASN A CA 1
ATOM 1311 C C . ASN A 1 181 ? 4.486 19.760 4.842 1.00 88.19 181 ASN A C 1
ATOM 1313 O O . ASN A 1 181 ? 4.122 20.372 3.841 1.00 88.19 181 ASN A O 1
ATOM 1317 N N . SER A 1 182 ? 4.387 20.300 6.059 1.00 85.69 182 SER A N 1
ATOM 1318 C CA . SER A 1 182 ? 3.800 21.626 6.322 1.00 85.69 182 SER A CA 1
ATOM 1319 C C . SER A 1 182 ? 4.512 22.800 5.630 1.00 85.69 182 SER A C 1
ATOM 1321 O O . SER A 1 182 ? 3.977 23.903 5.589 1.00 85.69 182 SER A O 1
ATOM 1323 N N . ILE A 1 183 ? 5.711 22.579 5.082 1.00 88.56 183 ILE A N 1
ATOM 1324 C CA . ILE A 1 183 ? 6.504 23.572 4.339 1.00 88.56 183 ILE A CA 1
ATOM 1325 C C . ILE A 1 183 ? 6.271 23.417 2.818 1.00 88.56 183 ILE A C 1
ATOM 1327 O O . ILE A 1 183 ? 6.890 24.104 2.012 1.00 88.56 183 ILE A O 1
ATOM 1331 N N . GLY A 1 184 ? 5.387 22.508 2.397 1.00 88.88 184 GLY A N 1
ATOM 1332 C CA . GLY A 1 184 ? 5.110 22.226 0.988 1.00 88.88 184 GLY A CA 1
ATOM 1333 C C . GLY A 1 184 ? 6.146 21.320 0.319 1.00 88.88 184 GLY A C 1
ATOM 1334 O O . GLY A 1 184 ? 6.053 21.061 -0.876 1.00 88.88 184 GLY A O 1
ATOM 1335 N N . LYS A 1 185 ? 7.135 20.801 1.059 1.00 91.00 185 LYS A N 1
ATOM 1336 C CA . LYS A 1 185 ? 8.164 19.928 0.488 1.00 91.00 185 LYS A CA 1
ATOM 1337 C C . LYS A 1 185 ? 7.650 18.496 0.394 1.00 91.00 185 LYS A C 1
ATOM 1339 O O . LYS A 1 185 ? 7.274 17.896 1.402 1.00 91.00 185 LYS A O 1
ATOM 1344 N N . SER A 1 186 ? 7.717 17.938 -0.811 1.00 94.62 186 SER A N 1
ATOM 1345 C CA . SER A 1 186 ? 7.367 16.542 -1.069 1.00 94.62 186 SER A CA 1
ATOM 1346 C C . SER A 1 186 ? 8.441 15.579 -0.551 1.00 94.62 186 SER A C 1
ATOM 1348 O O . SER A 1 186 ? 9.639 15.760 -0.790 1.00 94.62 186 SER A O 1
ATOM 1350 N N . GLN A 1 187 ? 8.007 14.525 0.134 1.00 95.62 187 GLN A N 1
ATOM 1351 C CA . GLN A 1 187 ? 8.827 13.419 0.615 1.00 95.62 187 GLN A CA 1
ATOM 1352 C C . GLN A 1 187 ? 8.359 12.109 -0.022 1.00 95.62 187 GLN A C 1
ATOM 1354 O O . GLN A 1 187 ? 7.167 11.801 -0.022 1.00 95.62 187 GLN A O 1
ATOM 1359 N N . LEU A 1 188 ? 9.306 11.310 -0.517 1.00 98.00 188 LEU A N 1
ATOM 1360 C CA . LEU A 1 188 ? 9.023 9.984 -1.057 1.00 98.00 188 LEU A CA 1
ATOM 1361 C C . LEU A 1 188 ? 8.674 8.992 0.067 1.00 98.00 188 LEU A C 1
ATOM 1363 O O . LEU A 1 188 ? 9.461 8.793 0.993 1.00 98.00 188 LEU A O 1
ATOM 1367 N N . LEU A 1 189 ? 7.520 8.330 -0.039 1.00 97.31 189 LEU A N 1
ATOM 1368 C CA . LEU A 1 189 ? 7.087 7.265 0.874 1.00 97.31 189 LEU A CA 1
ATOM 1369 C C . LEU A 1 189 ? 7.264 5.871 0.272 1.00 97.31 189 LEU A C 1
ATOM 1371 O O . LEU A 1 189 ? 7.627 4.934 0.978 1.00 97.31 189 LEU A O 1
ATOM 1375 N N . ALA A 1 190 ? 7.008 5.722 -1.025 1.00 98.25 190 ALA A N 1
ATOM 1376 C CA . ALA A 1 190 ? 7.230 4.498 -1.788 1.00 98.25 190 ALA A CA 1
ATOM 1377 C C . ALA A 1 190 ? 7.304 4.826 -3.281 1.00 98.25 190 ALA A C 1
ATOM 1379 O O . ALA A 1 190 ? 6.829 5.874 -3.714 1.00 98.25 190 ALA A O 1
ATOM 1380 N N . TYR A 1 191 ? 7.846 3.914 -4.082 1.00 98.38 191 TYR A N 1
ATOM 1381 C CA . TYR A 1 191 ? 7.709 3.990 -5.533 1.00 98.38 191 TYR A CA 1
ATOM 1382 C C . TYR A 1 191 ? 7.429 2.619 -6.133 1.00 98.38 191 TYR A C 1
ATOM 1384 O O . TYR A 1 191 ? 7.732 1.576 -5.542 1.00 98.38 191 TYR A O 1
ATOM 1392 N N . GLY A 1 192 ? 6.869 2.640 -7.335 1.00 98.12 192 GLY A N 1
ATOM 1393 C CA . GLY A 1 192 ? 6.719 1.465 -8.165 1.00 98.12 192 GLY A CA 1
ATOM 1394 C C . GLY A 1 192 ? 6.949 1.782 -9.632 1.00 98.12 192 GLY A C 1
ATOM 1395 O O . GLY A 1 192 ? 6.944 2.940 -10.051 1.00 98.12 192 GLY A O 1
ATOM 1396 N N . THR A 1 193 ? 7.160 0.734 -10.417 1.00 98.12 193 THR A N 1
ATOM 1397 C CA . THR A 1 193 ? 7.154 0.825 -11.876 1.00 98.12 193 THR A CA 1
ATOM 1398 C C . THR A 1 193 ? 6.204 -0.201 -12.449 1.00 98.12 193 THR A C 1
ATOM 1400 O O . THR A 1 193 ? 6.154 -1.341 -11.981 1.00 98.12 193 THR A O 1
ATOM 1403 N N . TYR A 1 194 ? 5.452 0.189 -13.469 1.00 98.06 194 TYR A N 1
ATOM 1404 C CA . TYR A 1 194 ? 4.539 -0.712 -14.156 1.00 98.06 194 TYR A CA 1
ATOM 1405 C C . TYR A 1 194 ? 4.550 -0.471 -15.662 1.00 98.06 194 TYR A C 1
ATOM 1407 O O . TYR A 1 194 ? 4.971 0.581 -16.128 1.00 98.06 194 TYR A O 1
ATOM 1415 N N . CYS A 1 195 ? 4.095 -1.444 -16.442 1.00 97.19 195 CYS A N 1
ATOM 1416 C CA . CYS A 1 195 ? 3.857 -1.265 -17.871 1.00 97.19 195 CYS A CA 1
ATOM 1417 C C . CYS A 1 195 ? 2.679 -2.106 -18.355 1.00 97.19 195 CYS A C 1
ATOM 1419 O O . CYS A 1 195 ? 2.269 -3.067 -17.701 1.00 97.19 195 CYS A O 1
ATOM 1421 N N . GLN A 1 196 ? 2.149 -1.755 -19.525 1.00 96.50 196 GLN A N 1
ATOM 1422 C CA . GLN A 1 196 ? 1.219 -2.617 -20.241 1.00 96.50 196 GLN A CA 1
ATOM 1423 C C . GLN A 1 196 ? 1.995 -3.800 -20.826 1.00 96.50 196 GLN A C 1
ATOM 1425 O O . GLN A 1 196 ? 2.892 -3.618 -21.649 1.00 96.50 196 GLN A O 1
ATOM 1430 N N . GLU A 1 197 ? 1.622 -5.023 -20.464 1.00 94.25 197 GLU A N 1
ATOM 1431 C CA . GLU A 1 197 ? 2.198 -6.228 -21.048 1.00 94.25 197 GLU A CA 1
ATOM 1432 C C . GLU A 1 197 ? 1.142 -6.938 -21.898 1.00 94.25 197 GLU A C 1
ATOM 1434 O O . GLU A 1 197 ? 0.356 -7.771 -21.436 1.00 94.25 197 GLU A O 1
ATOM 1439 N N . SER A 1 198 ? 1.143 -6.596 -23.189 1.00 90.38 198 SER A N 1
ATOM 1440 C CA . SER A 1 198 ? 0.217 -7.149 -24.188 1.00 90.38 198 SER A CA 1
ATOM 1441 C C . SER A 1 198 ? 0.204 -8.679 -24.219 1.00 90.38 198 SER A C 1
ATOM 1443 O O . SER A 1 198 ? -0.841 -9.281 -24.452 1.00 90.38 198 SER A O 1
ATOM 1445 N N . ARG A 1 199 ? 1.335 -9.334 -23.931 1.00 88.69 199 ARG A N 1
ATOM 1446 C CA . ARG A 1 199 ? 1.433 -10.803 -23.938 1.00 88.69 199 ARG A CA 1
ATOM 1447 C C . ARG A 1 199 ? 0.745 -11.459 -22.750 1.00 88.69 199 ARG A C 1
ATOM 1449 O O . ARG A 1 199 ? 0.411 -12.638 -22.832 1.00 88.69 199 ARG A O 1
ATOM 1456 N N . LEU A 1 200 ? 0.596 -10.722 -21.655 1.00 87.25 200 LEU A N 1
ATOM 1457 C CA . LEU A 1 200 ? -0.099 -11.163 -20.450 1.00 87.25 200 LEU A CA 1
ATOM 1458 C C . LEU A 1 200 ? -1.562 -10.716 -20.436 1.00 87.25 200 LEU A C 1
ATOM 1460 O O . LEU A 1 200 ? -2.321 -11.176 -19.590 1.00 87.25 200 LEU A O 1
ATOM 1464 N N . GLY A 1 201 ? -1.961 -9.840 -21.364 1.00 90.44 201 GLY A N 1
ATOM 1465 C CA . GLY A 1 201 ? -3.309 -9.279 -21.397 1.00 90.44 201 GLY A CA 1
ATOM 1466 C C . GLY A 1 201 ? -3.605 -8.402 -20.178 1.00 90.44 201 GLY A C 1
ATOM 1467 O O . GLY A 1 201 ? -4.723 -8.425 -19.661 1.00 90.44 201 GLY A O 1
ATOM 1468 N N . GLY A 1 202 ? -2.605 -7.669 -19.677 1.00 94.75 202 GLY A N 1
ATOM 1469 C CA . GLY A 1 202 ? -2.785 -6.850 -18.485 1.00 94.75 202 GLY A CA 1
ATOM 1470 C C . GLY A 1 202 ? -1.620 -5.930 -18.148 1.00 94.75 202 GLY A C 1
ATOM 1471 O O . GLY A 1 202 ? -0.725 -5.699 -18.964 1.00 94.75 202 GLY A O 1
ATOM 1472 N N . LEU A 1 203 ? -1.645 -5.414 -16.922 1.00 97.19 203 LEU A N 1
ATOM 1473 C CA . LEU A 1 203 ? -0.586 -4.583 -16.358 1.00 97.19 203 LEU A CA 1
ATOM 1474 C C . LEU A 1 203 ? 0.467 -5.461 -15.682 1.00 97.19 203 LEU A C 1
ATOM 1476 O O . LEU A 1 203 ? 0.140 -6.430 -15.001 1.00 97.19 203 LEU A O 1
ATOM 1480 N N . TYR A 1 204 ? 1.738 -5.113 -15.831 1.00 97.44 204 TYR A N 1
ATOM 1481 C CA . TYR A 1 204 ? 2.844 -5.750 -15.127 1.00 97.44 204 TYR A CA 1
ATOM 1482 C C . TYR A 1 204 ? 3.463 -4.766 -14.137 1.00 97.44 204 TYR A C 1
ATOM 1484 O O . TYR A 1 204 ? 4.035 -3.761 -14.546 1.00 97.44 204 TYR A O 1
ATOM 1492 N N . LEU A 1 205 ? 3.365 -5.070 -12.842 1.00 97.88 205 LEU A N 1
ATOM 1493 C CA . LEU A 1 205 ? 4.049 -4.362 -11.766 1.00 97.88 205 LEU A CA 1
ATOM 1494 C C . LEU A 1 205 ? 5.483 -4.893 -11.661 1.00 97.88 205 LEU A C 1
ATOM 1496 O O . LEU A 1 205 ? 5.733 -5.971 -11.112 1.00 97.88 205 LEU A O 1
ATOM 1500 N N . ALA A 1 206 ? 6.420 -4.145 -12.237 1.00 96.25 206 ALA A N 1
ATOM 1501 C CA . ALA A 1 206 ? 7.805 -4.563 -12.400 1.00 96.25 206 ALA A CA 1
ATOM 1502 C C . ALA A 1 206 ? 8.627 -4.367 -11.122 1.00 96.25 206 ALA A C 1
ATOM 1504 O O . ALA A 1 206 ? 9.375 -5.265 -10.728 1.00 96.25 206 ALA A O 1
ATOM 1505 N N . ARG A 1 207 ? 8.485 -3.215 -10.454 1.00 96.62 207 ARG A N 1
ATOM 1506 C CA . ARG A 1 207 ? 9.217 -2.893 -9.220 1.00 96.62 207 ARG A CA 1
ATOM 1507 C C . ARG A 1 207 ? 8.303 -2.244 -8.190 1.00 96.62 207 ARG A C 1
ATOM 1509 O O . ARG A 1 207 ? 7.391 -1.506 -8.542 1.00 96.62 207 ARG A O 1
ATOM 1516 N N . VAL A 1 208 ? 8.589 -2.517 -6.919 1.00 98.00 208 VAL A N 1
ATOM 1517 C CA . VAL A 1 208 ? 8.015 -1.840 -5.748 1.00 98.00 208 VAL A CA 1
ATOM 1518 C C . VAL A 1 208 ? 9.116 -1.714 -4.706 1.00 98.00 208 VAL A C 1
ATOM 1520 O O . VAL A 1 208 ? 9.743 -2.720 -4.360 1.00 98.00 208 VAL A O 1
ATOM 1523 N N . ALA A 1 209 ? 9.341 -0.514 -4.182 1.00 97.75 209 ALA A N 1
ATOM 1524 C CA . ALA A 1 209 ? 10.256 -0.307 -3.066 1.00 97.75 209 ALA A CA 1
ATOM 1525 C C . ALA A 1 209 ? 9.783 0.801 -2.123 1.00 97.75 209 ALA A C 1
ATOM 1527 O O . ALA A 1 209 ? 9.031 1.702 -2.491 1.00 97.75 209 ALA A O 1
ATOM 1528 N N . VAL A 1 210 ? 10.252 0.699 -0.880 1.00 98.00 210 VAL A N 1
ATOM 1529 C CA . VAL A 1 210 ? 9.935 1.603 0.228 1.00 98.00 210 VAL A CA 1
ATOM 1530 C C . VAL A 1 210 ? 11.256 1.973 0.918 1.00 98.00 210 VAL A C 1
ATOM 1532 O O . VAL A 1 210 ? 12.000 1.038 1.274 1.00 98.00 210 VAL A O 1
ATOM 1535 N N . PRO A 1 211 ? 11.553 3.277 1.123 1.00 97.88 211 PRO A N 1
ATOM 1536 C CA . PRO A 1 211 ? 12.694 3.729 1.920 1.00 97.88 211 PRO A CA 1
ATOM 1537 C C . PRO A 1 211 ? 12.749 3.019 3.271 1.00 97.88 211 PRO A C 1
ATOM 1539 O O . PRO A 1 211 ? 11.709 2.685 3.846 1.00 97.88 211 PRO A O 1
ATOM 1542 N N . GLN A 1 212 ? 13.948 2.746 3.782 1.00 96.56 212 GLN A N 1
ATOM 1543 C CA . GLN A 1 212 ? 14.126 1.901 4.965 1.00 96.56 212 GLN A CA 1
ATOM 1544 C C . GLN A 1 212 ? 13.384 2.443 6.197 1.00 96.56 212 GLN A C 1
ATOM 1546 O O . GLN A 1 212 ? 12.748 1.670 6.914 1.00 96.56 212 GLN A O 1
ATOM 1551 N N . GLU A 1 213 ? 13.397 3.758 6.387 1.00 95.44 213 GLU A N 1
ATOM 1552 C CA . GLU A 1 213 ? 12.712 4.520 7.434 1.00 95.44 213 GLU A CA 1
ATOM 1553 C C . GLU A 1 213 ? 11.175 4.471 7.347 1.00 95.44 213 GLU A C 1
ATOM 1555 O O . GLU A 1 213 ? 10.470 4.799 8.307 1.00 95.44 213 GLU A O 1
ATOM 1560 N N . HIS A 1 214 ? 10.644 4.035 6.204 1.00 94.94 214 HIS A N 1
ATOM 1561 C CA . HIS A 1 214 ? 9.212 3.965 5.908 1.00 94.94 214 HIS A CA 1
ATOM 1562 C C . HIS A 1 214 ? 8.694 2.532 5.757 1.00 94.94 214 HIS A C 1
ATOM 1564 O O . HIS A 1 214 ? 7.497 2.309 5.565 1.00 94.94 214 HIS A O 1
ATOM 1570 N N . ARG A 1 215 ? 9.569 1.528 5.880 1.00 93.56 215 ARG A N 1
ATOM 1571 C CA . ARG A 1 215 ? 9.171 0.115 5.841 1.00 93.56 215 ARG A CA 1
ATOM 1572 C C . ARG A 1 215 ? 8.257 -0.220 7.019 1.00 93.56 215 ARG A C 1
ATOM 1574 O O . ARG A 1 215 ? 8.356 0.359 8.093 1.00 93.56 215 ARG A O 1
ATOM 1581 N N . ARG A 1 216 ? 7.387 -1.214 6.810 1.00 89.25 216 ARG A N 1
ATOM 1582 C CA . ARG A 1 216 ? 6.387 -1.698 7.786 1.00 89.25 216 ARG A CA 1
ATOM 1583 C C . ARG A 1 216 ? 5.279 -0.694 8.145 1.00 89.25 216 ARG A C 1
ATOM 1585 O O . ARG A 1 216 ? 4.479 -1.003 9.013 1.00 89.25 216 ARG A O 1
ATOM 1592 N N . LYS A 1 217 ? 5.167 0.428 7.425 1.00 88.81 217 LYS A N 1
ATOM 1593 C CA . LYS A 1 217 ? 4.073 1.411 7.562 1.00 88.81 217 LYS A CA 1
ATOM 1594 C C . LYS A 1 217 ? 2.935 1.229 6.544 1.00 88.81 217 LYS A C 1
ATOM 1596 O O . LYS A 1 217 ? 2.166 2.143 6.308 1.00 88.81 217 LYS A O 1
ATOM 1601 N N . GLY A 1 218 ? 2.872 0.086 5.858 1.00 91.38 218 GLY A N 1
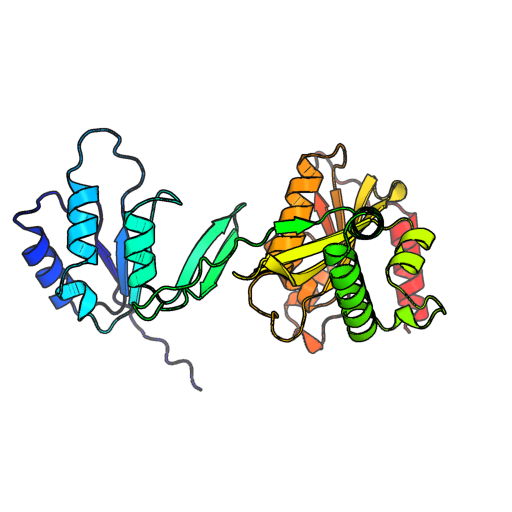ATOM 1602 C CA . GLY A 1 218 ? 1.803 -0.201 4.891 1.00 91.38 218 GLY A CA 1
ATOM 1603 C C . GLY A 1 218 ? 1.946 0.437 3.500 1.00 91.38 218 GLY A C 1
ATOM 1604 O O . GLY A 1 218 ? 1.206 0.050 2.603 1.00 91.38 218 GLY A O 1
ATOM 1605 N N . TYR A 1 219 ? 2.926 1.311 3.250 1.00 95.69 219 TYR A N 1
ATOM 1606 C CA . TYR A 1 219 ? 3.053 2.014 1.958 1.00 95.69 219 TYR A CA 1
ATOM 1607 C C . TYR A 1 219 ? 3.227 1.110 0.730 1.00 95.69 219 TYR A C 1
ATOM 1609 O O . TYR A 1 219 ? 2.717 1.425 -0.341 1.00 95.69 219 TYR A O 1
ATOM 1617 N N . ALA A 1 220 ? 3.891 -0.043 0.870 1.00 96.81 220 ALA A N 1
ATOM 1618 C CA . ALA A 1 220 ? 3.935 -1.029 -0.213 1.00 96.81 220 ALA A CA 1
ATOM 1619 C C . ALA A 1 220 ? 2.533 -1.570 -0.538 1.00 96.81 220 ALA A C 1
ATOM 1621 O O . ALA A 1 220 ? 2.189 -1.708 -1.707 1.00 96.81 220 ALA A O 1
ATOM 1622 N N . SER A 1 221 ? 1.719 -1.846 0.487 1.00 95.06 221 SER A N 1
ATOM 1623 C CA . SER A 1 221 ? 0.331 -2.273 0.306 1.00 95.06 221 SER A CA 1
ATOM 1624 C C . SER A 1 221 ? -0.503 -1.172 -0.333 1.00 95.06 221 SER A C 1
ATOM 1626 O O . SER A 1 221 ? -1.209 -1.463 -1.284 1.00 95.06 221 SER A O 1
ATOM 1628 N N . GLN A 1 222 ? -0.373 0.082 0.117 1.00 94.62 222 GLN A N 1
ATOM 1629 C CA . GLN A 1 222 ? -1.082 1.217 -0.487 1.00 94.62 222 GLN A CA 1
ATOM 1630 C C . GLN A 1 222 ? -0.752 1.362 -1.978 1.00 94.62 222 GLN A C 1
ATOM 1632 O O . GLN A 1 222 ? -1.657 1.513 -2.792 1.00 94.62 222 GLN A O 1
ATOM 1637 N N . LEU A 1 223 ? 0.525 1.238 -2.358 1.00 97.38 223 LEU A N 1
ATOM 1638 C CA . LEU A 1 223 ? 0.939 1.321 -3.758 1.00 97.38 223 LEU A CA 1
ATOM 1639 C C . LEU A 1 223 ? 0.390 0.169 -4.607 1.00 97.38 223 LEU A C 1
ATOM 1641 O O . LEU A 1 223 ? -0.068 0.393 -5.726 1.00 97.38 223 LEU A O 1
ATOM 1645 N N . VAL A 1 224 ? 0.402 -1.063 -4.089 1.00 97.25 224 VAL A N 1
ATOM 1646 C CA . VAL A 1 224 ? -0.183 -2.205 -4.809 1.00 97.25 224 VAL A CA 1
ATOM 1647 C C . VAL A 1 224 ? -1.708 -2.071 -4.883 1.00 97.25 224 VAL A C 1
ATOM 1649 O O . VAL A 1 224 ? -2.266 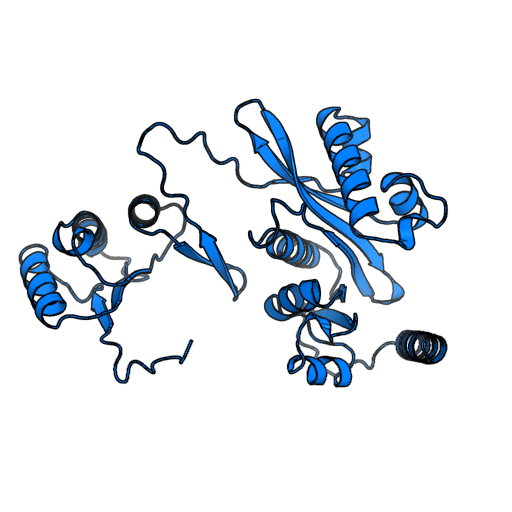-2.307 -5.947 1.00 97.25 224 VAL A O 1
ATOM 1652 N N . SER A 1 225 ? -2.385 -1.627 -3.822 1.00 95.31 225 SER A N 1
ATOM 1653 C CA . SER A 1 225 ? -3.829 -1.351 -3.835 1.00 95.31 225 SER A CA 1
ATOM 1654 C C . SER A 1 225 ? -4.201 -0.268 -4.846 1.00 95.31 225 SER A C 1
ATOM 1656 O O . SER A 1 225 ? -5.166 -0.439 -5.584 1.00 95.31 225 SER A O 1
ATOM 1658 N N . TRP A 1 226 ? -3.413 0.806 -4.945 1.00 96.38 226 TRP A N 1
ATOM 1659 C CA . TRP A 1 226 ? -3.591 1.827 -5.979 1.00 96.38 226 TRP A CA 1
ATOM 1660 C C . TRP A 1 226 ? -3.458 1.236 -7.386 1.00 96.38 226 TRP A C 1
ATOM 1662 O O . TRP A 1 226 ? -4.278 1.523 -8.253 1.00 96.38 226 TRP A O 1
ATOM 1672 N N . MET A 1 227 ? -2.491 0.337 -7.608 1.00 97.19 227 MET A N 1
ATOM 1673 C CA . MET A 1 227 ? -2.370 -0.384 -8.881 1.00 97.19 227 MET A CA 1
ATOM 1674 C C . MET A 1 227 ? -3.577 -1.284 -9.178 1.00 97.19 227 MET A C 1
ATOM 1676 O O . MET A 1 227 ? -3.935 -1.442 -10.343 1.00 97.19 227 MET A O 1
ATOM 1680 N N . VAL A 1 228 ? -4.200 -1.880 -8.156 1.00 95.69 228 VAL A N 1
ATOM 1681 C CA . VAL A 1 228 ? -5.437 -2.662 -8.313 1.00 95.69 228 VAL A CA 1
ATOM 1682 C C . VAL A 1 228 ? -6.609 -1.760 -8.696 1.00 95.69 228 VAL A C 1
ATOM 1684 O O . VAL A 1 228 ? -7.330 -2.095 -9.631 1.00 95.69 228 VAL A O 1
ATOM 1687 N N . ALA A 1 229 ? -6.770 -0.608 -8.043 1.00 93.62 229 ALA A N 1
ATOM 1688 C CA . ALA A 1 229 ? -7.791 0.374 -8.416 1.00 93.62 229 ALA A CA 1
ATOM 1689 C C . ALA A 1 229 ? -7.579 0.868 -9.857 1.00 93.62 229 ALA A C 1
ATOM 1691 O O . ALA A 1 229 ? -8.481 0.807 -10.686 1.00 93.62 229 ALA A O 1
ATOM 1692 N N . ARG A 1 230 ? -6.335 1.203 -10.217 1.00 93.50 230 ARG A N 1
ATOM 1693 C CA . ARG A 1 230 ? -5.976 1.582 -11.589 1.00 93.50 230 ARG A CA 1
ATOM 1694 C C . ARG A 1 230 ? -6.277 0.483 -12.608 1.00 93.50 230 ARG A C 1
ATOM 1696 O O . ARG A 1 230 ? -6.641 0.782 -13.742 1.00 93.50 230 ARG A O 1
ATOM 1703 N N . LEU A 1 231 ? -6.097 -0.785 -12.237 1.00 94.50 231 LEU A N 1
ATOM 1704 C CA . LEU A 1 231 ? -6.462 -1.903 -13.101 1.00 94.50 231 LEU A CA 1
ATOM 1705 C C . LEU A 1 231 ? -7.964 -1.874 -13.413 1.00 94.50 231 LEU A C 1
ATOM 1707 O O . LEU A 1 231 ? -8.315 -2.066 -14.573 1.00 94.50 231 LEU A O 1
ATOM 1711 N N . GLN A 1 232 ? -8.813 -1.599 -12.417 1.00 91.00 232 GLN A N 1
ATOM 1712 C CA . GLN A 1 232 ? -10.272 -1.504 -12.569 1.00 91.00 232 GLN A CA 1
ATOM 1713 C C . GLN A 1 232 ? -10.691 -0.333 -13.466 1.00 91.00 232 GLN A C 1
ATOM 1715 O O . GLN A 1 232 ? -11.626 -0.478 -14.249 1.00 91.00 232 GLN A O 1
ATOM 1720 N N . ASP A 1 233 ? -9.964 0.784 -13.405 1.00 91.25 233 ASP A N 1
ATOM 1721 C CA . ASP A 1 233 ? -10.183 1.943 -14.283 1.00 91.25 233 ASP A CA 1
ATOM 1722 C C . ASP A 1 233 ? -9.678 1.713 -15.719 1.00 91.25 233 ASP A C 1
ATOM 1724 O O . ASP A 1 233 ? -9.992 2.467 -16.643 1.00 91.25 233 ASP A O 1
ATOM 1728 N N . SER A 1 234 ? -8.868 0.673 -15.926 1.00 91.12 234 SER A N 1
ATOM 1729 C CA . SER A 1 234 ? -8.297 0.321 -17.223 1.00 91.12 234 SER A CA 1
ATOM 1730 C C . SER A 1 234 ? -9.091 -0.791 -17.916 1.00 91.12 234 SER A C 1
ATOM 1732 O O . SER A 1 234 ? -9.803 -1.570 -17.296 1.00 91.12 234 SER A O 1
ATOM 1734 N N . SER A 1 235 ? -8.898 -0.957 -19.226 1.00 90.00 235 SER A N 1
ATOM 1735 C CA . SER A 1 235 ? -9.433 -2.112 -19.970 1.00 90.00 235 SER A CA 1
ATOM 1736 C C . SER A 1 235 ? -8.692 -3.430 -19.691 1.00 90.00 235 SER A C 1
ATOM 1738 O O . SER A 1 235 ? -8.994 -4.464 -20.293 1.00 90.00 235 SER A O 1
ATOM 1740 N N . SER A 1 236 ? -7.692 -3.411 -18.806 1.00 92.62 236 SER A N 1
ATOM 1741 C CA . SER A 1 236 ? -6.894 -4.583 -18.463 1.00 92.62 236 SER A CA 1
ATOM 1742 C C . SER A 1 236 ? -7.620 -5.458 -17.446 1.00 92.62 236 SER A C 1
ATOM 1744 O O . SER A 1 236 ? -8.134 -4.986 -16.442 1.00 92.62 236 SER A O 1
ATOM 1746 N N . LYS A 1 237 ? -7.592 -6.774 -17.661 1.00 92.38 237 LYS A N 1
ATOM 1747 C CA . LYS A 1 237 ? -8.295 -7.740 -16.795 1.00 92.38 237 LYS A CA 1
ATOM 1748 C C . LYS A 1 237 ? -7.427 -8.336 -15.691 1.00 92.38 237 LYS A C 1
ATOM 1750 O O . LYS A 1 237 ? -7.912 -9.092 -14.849 1.00 92.38 237 LYS A O 1
ATOM 1755 N N . SER A 1 238 ? -6.125 -8.064 -15.739 1.00 96.00 238 SER A N 1
ATOM 1756 C CA . SER A 1 238 ? -5.145 -8.722 -14.886 1.00 96.00 238 SER A CA 1
ATOM 1757 C C . SER A 1 238 ? -3.971 -7.820 -14.520 1.00 96.00 238 SER A C 1
ATOM 1759 O O . SER A 1 238 ? -3.516 -7.008 -15.328 1.00 96.00 238 SER A O 1
ATOM 1761 N N . LEU A 1 239 ? -3.465 -8.003 -13.301 1.00 97.62 239 LEU A N 1
ATOM 1762 C CA . LEU A 1 239 ? -2.253 -7.371 -12.792 1.00 97.62 239 LEU A CA 1
ATOM 1763 C C . LEU A 1 239 ? -1.255 -8.455 -12.396 1.00 97.62 239 LEU A C 1
ATOM 1765 O O . LEU A 1 239 ? -1.550 -9.331 -11.585 1.00 97.62 239 LEU A O 1
ATOM 1769 N N . TRP A 1 240 ? -0.066 -8.392 -12.980 1.00 97.69 240 TRP A N 1
ATOM 1770 C CA . TRP A 1 240 ? 0.988 -9.389 -12.839 1.00 97.69 240 TRP A CA 1
ATOM 1771 C C . TRP A 1 240 ? 2.138 -8.820 -12.024 1.00 97.69 240 TRP A C 1
ATOM 1773 O O . TRP A 1 240 ? 2.492 -7.654 -12.175 1.00 97.69 240 TRP A O 1
ATOM 1783 N N . VAL A 1 241 ? 2.772 -9.650 -11.200 1.00 97.56 241 VAL A N 1
ATOM 1784 C CA . VAL A 1 241 ? 3.949 -9.252 -10.422 1.00 97.56 241 VAL A CA 1
ATOM 1785 C C . VAL A 1 241 ? 4.930 -10.416 -10.309 1.00 97.56 241 VAL A C 1
ATOM 1787 O O . VAL A 1 241 ? 4.540 -11.563 -10.093 1.00 97.56 241 VAL A O 1
ATOM 1790 N N . HIS A 1 242 ? 6.223 -10.124 -10.445 1.00 96.00 242 HIS A N 1
ATOM 1791 C CA . HIS A 1 242 ? 7.290 -11.062 -10.093 1.00 96.00 242 HIS A CA 1
ATOM 1792 C C . HIS A 1 242 ? 7.823 -10.681 -8.712 1.00 96.00 242 HIS A C 1
ATOM 1794 O O . HIS A 1 242 ? 8.761 -9.897 -8.571 1.00 96.00 242 HIS A O 1
ATOM 1800 N N . ALA A 1 243 ? 7.150 -11.175 -7.678 1.00 95.94 243 ALA A N 1
ATOM 1801 C CA . ALA A 1 243 ? 7.302 -10.685 -6.322 1.00 95.94 243 ALA A CA 1
ATOM 1802 C C . ALA A 1 243 ? 8.486 -11.344 -5.601 1.00 95.94 243 ALA A C 1
ATOM 1804 O O . ALA A 1 243 ? 8.564 -12.572 -5.495 1.00 95.94 243 ALA A O 1
ATOM 1805 N N . LYS A 1 244 ? 9.376 -10.518 -5.029 1.00 95.44 244 LYS A N 1
ATOM 1806 C CA . LYS A 1 244 ? 10.317 -10.943 -3.974 1.00 95.44 244 LYS A CA 1
ATOM 1807 C C . LYS A 1 244 ? 9.524 -11.404 -2.729 1.00 95.44 244 LYS A C 1
ATOM 1809 O O . LYS A 1 244 ? 8.400 -10.937 -2.543 1.00 95.44 244 LYS A O 1
ATOM 1814 N N . PRO A 1 245 ? 10.086 -12.244 -1.839 1.00 95.56 245 PRO A N 1
ATOM 1815 C CA . PRO A 1 245 ? 9.365 -12.825 -0.695 1.00 95.56 245 PRO A CA 1
ATOM 1816 C C . PRO A 1 245 ? 8.537 -11.855 0.157 1.00 95.56 245 PRO A C 1
ATOM 1818 O O . PRO A 1 245 ? 7.411 -12.166 0.531 1.00 95.56 245 PRO A O 1
ATOM 1821 N N . LEU A 1 246 ? 9.056 -10.656 0.438 1.00 94.62 246 LEU A N 1
ATOM 1822 C CA . LEU A 1 246 ? 8.316 -9.648 1.205 1.00 94.62 246 LEU A CA 1
ATOM 1823 C C . LEU A 1 246 ? 7.120 -9.076 0.431 1.00 94.62 246 LEU A C 1
ATOM 1825 O O . LEU A 1 246 ? 6.059 -8.865 1.013 1.00 94.62 246 LEU A O 1
ATOM 1829 N N . LEU A 1 247 ? 7.271 -8.865 -0.879 1.00 96.25 247 LEU A N 1
ATOM 1830 C CA . LEU A 1 247 ? 6.184 -8.396 -1.738 1.00 96.25 247 LEU A CA 1
ATOM 1831 C C . LEU A 1 247 ? 5.131 -9.490 -1.957 1.00 96.25 247 LEU A C 1
ATOM 1833 O O . LEU A 1 247 ? 3.965 -9.160 -2.112 1.00 96.25 247 LEU A O 1
ATOM 1837 N N . GLN A 1 248 ? 5.501 -10.775 -1.895 1.00 96.06 248 GLN A N 1
ATOM 1838 C CA . GLN A 1 248 ? 4.537 -11.883 -1.963 1.00 96.06 248 GLN A CA 1
ATOM 1839 C C . GLN A 1 248 ? 3.531 -11.825 -0.814 1.00 96.06 248 GLN A C 1
ATOM 1841 O O . GLN A 1 248 ? 2.350 -12.053 -1.030 1.00 96.06 248 GLN A O 1
ATOM 1846 N N . ILE A 1 249 ? 3.973 -11.466 0.397 1.00 94.19 249 ILE A N 1
ATOM 1847 C CA . ILE A 1 249 ? 3.078 -11.311 1.554 1.00 94.19 249 ILE A CA 1
ATOM 1848 C C . ILE A 1 249 ? 2.057 -10.199 1.291 1.00 94.19 249 ILE A C 1
ATOM 1850 O O . ILE A 1 249 ? 0.879 -10.366 1.590 1.00 94.19 249 ILE A O 1
ATOM 1854 N N . VAL A 1 250 ? 2.506 -9.073 0.729 1.00 94.94 250 VAL A N 1
ATOM 1855 C CA . VAL A 1 250 ? 1.630 -7.949 0.367 1.00 94.94 250 VAL A CA 1
ATOM 1856 C C . VAL A 1 250 ? 0.664 -8.359 -0.746 1.00 94.94 250 VAL A C 1
ATOM 1858 O O . VAL A 1 250 ? -0.540 -8.199 -0.594 1.00 94.94 250 VAL A O 1
ATOM 1861 N N . ALA A 1 251 ? 1.171 -8.948 -1.828 1.00 95.88 251 ALA A N 1
ATOM 1862 C CA . ALA A 1 251 ? 0.375 -9.367 -2.975 1.00 95.88 251 ALA A CA 1
ATOM 1863 C C . ALA A 1 251 ? -0.666 -10.437 -2.596 1.00 95.88 251 ALA A C 1
ATOM 1865 O O . ALA A 1 251 ? -1.834 -10.288 -2.935 1.00 95.88 251 ALA A O 1
ATOM 1866 N N . SER A 1 252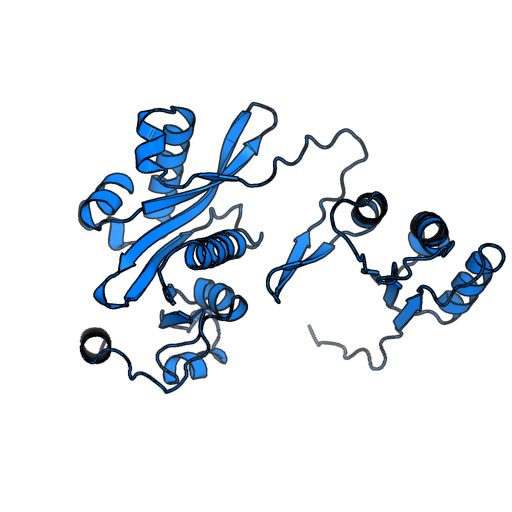 ? -0.289 -11.475 -1.838 1.00 94.19 252 SER A N 1
ATOM 1867 C CA . SER A 1 252 ? -1.231 -12.501 -1.363 1.00 94.19 252 SER A CA 1
ATOM 1868 C C . SER A 1 252 ? -2.332 -11.902 -0.498 1.00 94.19 252 SER A C 1
ATOM 1870 O O . SER A 1 252 ? -3.488 -12.293 -0.630 1.00 94.19 252 SER A O 1
ATOM 1872 N N . LYS A 1 253 ? -1.991 -10.936 0.369 1.00 89.81 253 LYS A N 1
ATOM 1873 C CA . LYS A 1 253 ? -3.002 -10.223 1.152 1.00 89.81 253 LYS A CA 1
ATOM 1874 C C . LYS A 1 253 ? -3.988 -9.500 0.255 1.00 89.81 253 LYS A C 1
ATOM 1876 O O . LYS A 1 253 ? -5.143 -9.507 0.615 1.00 89.81 253 LYS A O 1
ATOM 1881 N N . LEU A 1 254 ? -3.554 -8.964 -0.885 1.00 91.31 254 LEU A N 1
ATOM 1882 C CA . LEU A 1 254 ? -4.380 -8.243 -1.859 1.00 91.31 254 LEU A CA 1
ATOM 1883 C C . LEU A 1 254 ? -5.055 -9.155 -2.904 1.00 91.31 254 LEU A C 1
ATOM 1885 O O . LEU A 1 254 ? -5.416 -8.702 -3.987 1.00 91.31 254 LEU A O 1
ATOM 1889 N N . GLY A 1 255 ? -5.175 -10.456 -2.624 1.00 93.19 255 GLY A N 1
ATOM 1890 C CA . GLY A 1 255 ? -5.877 -11.407 -3.493 1.00 93.19 255 GLY A CA 1
ATOM 1891 C C . GLY A 1 255 ? -5.074 -11.921 -4.692 1.00 93.19 255 GLY A C 1
ATOM 1892 O O . GLY A 1 255 ? -5.622 -12.626 -5.539 1.00 93.19 255 GLY A O 1
ATOM 1893 N N . PHE A 1 256 ? -3.775 -11.619 -4.789 1.00 95.44 256 PHE A N 1
ATOM 1894 C CA . PHE A 1 256 ? -2.947 -12.202 -5.843 1.00 95.44 256 PHE A CA 1
ATOM 1895 C C . PHE A 1 256 ? -2.743 -13.697 -5.597 1.00 95.44 256 PHE A C 1
ATOM 1897 O O . PHE A 1 256 ? -2.367 -14.126 -4.504 1.00 95.44 256 PHE A O 1
ATOM 1904 N N . SER A 1 257 ? -2.893 -14.477 -6.660 1.00 94.75 257 SER A N 1
ATOM 1905 C CA . SER A 1 257 ? -2.679 -15.922 -6.665 1.00 94.75 257 SER A CA 1
ATOM 1906 C C . SER A 1 257 ? -1.324 -16.274 -7.277 1.00 94.75 257 SER A C 1
ATOM 1908 O O . SER A 1 257 ? -0.845 -15.591 -8.188 1.00 94.75 257 SER A O 1
ATOM 1910 N N . TYR A 1 258 ? -0.695 -17.350 -6.800 1.00 94.94 258 TYR A N 1
ATOM 1911 C CA . TYR A 1 258 ? 0.528 -17.879 -7.408 1.00 94.94 258 TYR A CA 1
ATOM 1912 C C . TYR A 1 258 ? 0.217 -18.507 -8.767 1.00 94.94 258 TYR A C 1
ATOM 1914 O O . TYR A 1 258 ? -0.775 -19.213 -8.921 1.00 94.94 258 TYR A O 1
ATOM 1922 N N . LEU A 1 259 ? 1.085 -18.284 -9.757 1.00 91.69 259 LEU A N 1
ATOM 1923 C CA . LEU A 1 259 ? 0.943 -18.954 -11.058 1.00 91.69 259 LEU A CA 1
ATOM 1924 C C . LEU A 1 259 ? 1.381 -20.422 -11.016 1.00 91.69 259 LEU A C 1
ATOM 1926 O O . LEU A 1 259 ? 0.909 -21.228 -11.815 1.00 91.69 259 LEU A O 1
ATOM 1930 N N . ASP A 1 260 ? 2.313 -20.748 -10.122 1.00 90.31 260 ASP A N 1
ATOM 1931 C CA . ASP A 1 260 ? 2.813 -22.101 -9.898 1.00 90.31 260 ASP A CA 1
ATOM 1932 C C . ASP A 1 260 ? 2.403 -22.557 -8.486 1.00 90.31 260 ASP A C 1
ATOM 1934 O O . ASP A 1 260 ? 2.903 -21.990 -7.507 1.00 90.31 260 ASP A O 1
ATOM 1938 N N . PRO A 1 261 ? 1.533 -23.576 -8.347 1.00 88.19 261 PRO A N 1
ATOM 1939 C CA . PRO A 1 261 ? 1.145 -24.125 -7.046 1.00 88.19 261 PRO A CA 1
ATOM 1940 C C . PRO A 1 261 ? 2.337 -24.601 -6.201 1.00 88.19 261 PRO A C 1
ATOM 1942 O O . PRO A 1 261 ? 2.286 -24.577 -4.972 1.00 88.19 261 PRO A O 1
ATOM 1945 N N . ALA A 1 262 ? 3.454 -24.988 -6.830 1.00 88.44 262 ALA A N 1
ATOM 1946 C CA . ALA A 1 262 ? 4.664 -25.364 -6.102 1.00 88.44 262 ALA A CA 1
ATOM 1947 C C . ALA A 1 262 ? 5.298 -24.174 -5.362 1.00 88.44 262 ALA A C 1
ATOM 1949 O O . ALA A 1 262 ? 5.970 -24.370 -4.348 1.00 88.44 262 ALA A O 1
ATOM 1950 N N . CYS A 1 263 ? 5.090 -22.939 -5.833 1.00 87.25 263 CYS A N 1
ATOM 1951 C CA . CYS A 1 263 ? 5.502 -21.735 -5.111 1.00 87.25 263 CYS A CA 1
ATOM 1952 C C . CYS A 1 263 ? 4.616 -21.478 -3.888 1.00 87.25 263 CYS A C 1
ATOM 1954 O O . CYS A 1 263 ? 5.130 -21.049 -2.858 1.00 87.25 263 CYS A O 1
ATOM 1956 N N . GLU A 1 264 ? 3.322 -21.786 -3.968 1.00 86.12 264 GLU A N 1
ATOM 1957 C CA . GLU A 1 264 ? 2.389 -21.627 -2.849 1.00 86.12 264 GLU A CA 1
ATOM 1958 C C . GLU A 1 264 ? 2.727 -22.572 -1.689 1.00 86.12 264 GLU A C 1
ATOM 1960 O O . GLU A 1 264 ? 2.739 -22.157 -0.532 1.00 86.12 264 GLU A O 1
ATOM 1965 N N . ALA A 1 265 ? 3.137 -23.811 -1.981 1.00 84.25 265 ALA A N 1
ATOM 1966 C CA . ALA A 1 265 ? 3.596 -24.757 -0.959 1.00 84.25 265 ALA A CA 1
ATOM 1967 C C . ALA A 1 265 ? 4.791 -24.229 -0.132 1.00 84.25 265 ALA A C 1
ATOM 1969 O O . ALA A 1 265 ? 4.971 -24.609 1.027 1.00 84.25 265 ALA A O 1
ATOM 1970 N N . LYS A 1 266 ? 5.587 -23.302 -0.688 1.00 87.00 266 LYS A N 1
ATOM 1971 C CA . LYS A 1 266 ? 6.710 -22.655 0.014 1.00 87.00 266 LYS A CA 1
ATOM 1972 C C . LYS A 1 266 ? 6.261 -21.571 1.003 1.00 87.00 266 LYS A C 1
ATOM 1974 O O . LYS A 1 266 ? 7.098 -21.046 1.735 1.00 87.00 266 LYS A O 1
ATOM 1979 N N . LEU A 1 267 ? 4.967 -21.250 1.102 1.00 85.81 267 LEU A N 1
ATOM 1980 C CA . LEU A 1 267 ? 4.438 -20.318 2.107 1.00 85.81 267 LEU A CA 1
ATOM 1981 C C . LEU A 1 267 ? 4.652 -20.796 3.550 1.00 85.81 267 LEU A C 1
ATOM 1983 O O . LEU A 1 267 ? 4.683 -19.969 4.459 1.00 85.81 267 LEU A O 1
ATOM 1987 N N . ALA A 1 268 ? 4.840 -22.098 3.770 1.00 88.31 268 ALA A N 1
ATOM 1988 C CA . ALA A 1 268 ? 5.207 -22.634 5.080 1.00 88.31 268 ALA A CA 1
ATOM 1989 C C . ALA A 1 268 ? 6.669 -22.332 5.465 1.00 88.31 268 ALA A C 1
ATOM 1991 O O . ALA A 1 268 ? 7.029 -22.423 6.638 1.00 88.31 268 ALA A O 1
ATOM 1992 N N . MET A 1 269 ? 7.518 -21.962 4.499 1.00 92.56 269 MET A N 1
ATOM 1993 C CA . MET A 1 269 ? 8.929 -21.670 4.745 1.00 92.56 269 MET A CA 1
ATOM 1994 C C . MET A 1 269 ? 9.118 -20.267 5.351 1.00 92.56 269 MET A C 1
ATOM 1996 O O . MET A 1 269 ? 8.343 -19.345 5.035 1.00 92.56 269 MET A O 1
ATOM 2000 N N . PRO A 1 270 ? 10.167 -20.068 6.174 1.00 93.81 270 PRO A N 1
ATOM 2001 C CA . PRO A 1 270 ? 10.629 -18.745 6.590 1.00 93.81 270 PRO A CA 1
ATOM 2002 C C . PRO A 1 270 ? 10.832 -17.803 5.396 1.00 93.81 270 PRO A C 1
ATOM 2004 O O . PRO A 1 270 ? 11.224 -18.235 4.313 1.00 93.81 270 PRO A O 1
ATOM 2007 N N . VAL A 1 271 ? 10.533 -16.513 5.572 1.00 91.19 271 VAL A N 1
ATOM 2008 C CA . VAL A 1 271 ? 10.509 -15.519 4.477 1.00 91.19 271 VAL A CA 1
ATOM 2009 C C . VAL A 1 271 ? 11.868 -15.377 3.786 1.00 91.19 271 VAL A C 1
ATOM 2011 O O . VAL A 1 271 ? 11.922 -15.204 2.572 1.00 91.19 271 VAL A O 1
ATOM 2014 N N . ASP A 1 272 ? 12.950 -15.485 4.547 1.00 92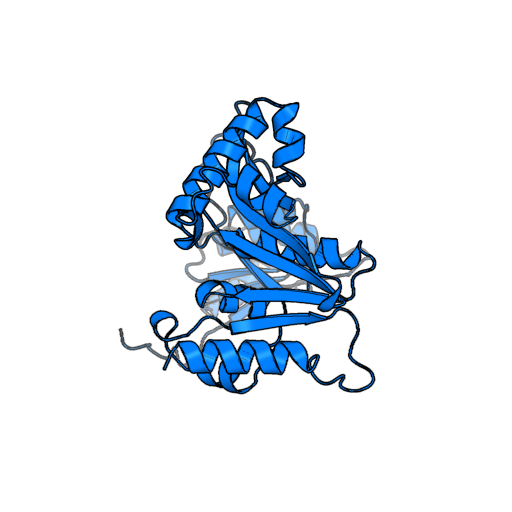.75 272 ASP A N 1
ATOM 2015 C CA . ASP A 1 272 ? 14.343 -15.453 4.096 1.00 92.75 272 ASP A CA 1
ATOM 2016 C C . ASP A 1 272 ? 14.745 -16.668 3.246 1.00 92.75 272 ASP A C 1
ATOM 2018 O O . ASP A 1 272 ? 15.713 -16.594 2.498 1.00 92.75 272 ASP A O 1
ATOM 2022 N N . GLN A 1 273 ? 13.978 -17.760 3.303 1.00 93.25 273 GLN A N 1
ATOM 2023 C CA . GLN A 1 273 ? 14.208 -18.970 2.505 1.00 93.25 273 GLN A CA 1
ATOM 2024 C C . GLN A 1 273 ? 13.310 -19.057 1.265 1.00 93.25 273 GLN A C 1
ATOM 2026 O O . GLN A 1 273 ? 13.426 -19.995 0.474 1.00 93.25 273 GLN A O 1
ATOM 2031 N N . ARG A 1 274 ? 12.378 -18.114 1.089 1.00 93.62 274 ARG A N 1
ATOM 2032 C CA . ARG A 1 274 ? 11.494 -18.094 -0.080 1.00 93.62 274 ARG A CA 1
ATOM 2033 C C . ARG A 1 274 ? 12.226 -17.510 -1.280 1.00 93.62 274 ARG A C 1
ATOM 2035 O O . ARG A 1 274 ? 13.001 -16.564 -1.175 1.00 93.62 274 ARG A O 1
ATOM 2042 N N . GLU A 1 275 ? 11.912 -18.033 -2.454 1.00 94.12 275 GLU A N 1
ATOM 2043 C CA . GLU A 1 275 ? 12.387 -17.483 -3.722 1.00 94.12 275 GLU A CA 1
ATOM 2044 C C . GLU A 1 275 ? 11.377 -16.482 -4.282 1.00 94.12 275 GLU A C 1
ATOM 2046 O O . GLU A 1 275 ? 10.211 -16.478 -3.890 1.00 94.12 275 GLU A O 1
ATOM 2051 N N . SER A 1 276 ? 11.805 -15.646 -5.232 1.00 94.00 276 SER A N 1
ATOM 2052 C CA . SER A 1 276 ? 10.862 -14.812 -5.989 1.00 94.00 276 SER A CA 1
ATOM 2053 C C . SER A 1 276 ? 9.905 -15.683 -6.806 1.00 94.00 276 SER A C 1
ATOM 2055 O O . SER A 1 276 ? 10.319 -16.701 -7.361 1.00 94.00 276 SER A O 1
ATOM 2057 N N . ALA A 1 277 ? 8.644 -15.271 -6.897 1.00 95.88 277 ALA A N 1
ATOM 2058 C CA . ALA A 1 277 ? 7.592 -16.027 -7.562 1.00 95.88 277 ALA A CA 1
ATOM 2059 C C . ALA A 1 277 ? 6.720 -15.100 -8.407 1.00 95.88 277 ALA A C 1
ATOM 2061 O O . ALA A 1 277 ? 6.540 -13.924 -8.087 1.00 95.88 277 ALA A O 1
ATOM 2062 N N . TRP A 1 278 ? 6.175 -15.638 -9.494 1.00 96.19 278 TRP A N 1
ATOM 2063 C CA . TRP A 1 278 ? 5.171 -14.932 -10.275 1.00 96.19 278 TRP A CA 1
ATOM 2064 C C . TRP A 1 278 ? 3.793 -15.096 -9.645 1.00 96.19 278 TRP A C 1
ATOM 2066 O O . TRP A 1 278 ? 3.378 -16.210 -9.318 1.00 96.19 278 TRP A O 1
ATOM 2076 N N . MET A 1 279 ? 3.085 -13.980 -9.531 1.00 97.19 279 MET A N 1
ATOM 2077 C CA . MET A 1 279 ? 1.731 -13.910 -9.004 1.00 97.19 279 MET A CA 1
ATOM 2078 C C . MET A 1 279 ? 0.863 -13.048 -9.923 1.00 97.19 279 MET A C 1
ATOM 2080 O O . MET A 1 279 ? 1.378 -12.180 -10.636 1.00 97.19 279 MET A O 1
ATOM 2084 N N . ALA A 1 280 ? -0.445 -13.282 -9.903 1.00 96.75 280 ALA A N 1
ATOM 2085 C CA . ALA A 1 280 ? -1.406 -12.500 -10.666 1.00 96.75 280 ALA A CA 1
ATOM 2086 C C . ALA A 1 280 ? -2.688 -12.244 -9.872 1.00 96.75 280 ALA A C 1
ATOM 2088 O O . ALA A 1 280 ? -3.173 -13.123 -9.162 1.00 96.75 280 ALA A O 1
ATOM 2089 N N . LEU A 1 281 ? -3.246 -11.051 -10.049 1.00 96.00 281 LEU A N 1
ATOM 2090 C CA . LEU A 1 281 ? -4.610 -10.701 -9.681 1.00 96.00 281 LEU A CA 1
ATOM 2091 C C . LEU A 1 281 ? -5.455 -10.642 -10.957 1.00 96.00 281 LEU A C 1
ATOM 2093 O O . LEU A 1 281 ? -5.009 -10.091 -11.965 1.00 96.00 281 LEU A O 1
ATOM 2097 N N . ARG A 1 282 ? -6.665 -11.200 -10.918 1.00 94.56 282 ARG A N 1
ATOM 2098 C CA . ARG A 1 282 ? -7.636 -11.168 -12.020 1.00 94.56 282 ARG A CA 1
ATOM 2099 C C . ARG A 1 282 ? -8.949 -10.597 -11.494 1.00 94.56 282 ARG A C 1
ATOM 2101 O O . ARG A 1 282 ? -9.389 -11.017 -10.430 1.00 94.56 282 ARG A O 1
ATOM 2108 N N . LEU A 1 283 ? -9.534 -9.637 -12.210 1.00 89.12 283 LEU A N 1
ATOM 2109 C CA . LEU A 1 283 ? -10.770 -8.965 -11.776 1.00 89.12 283 LEU A CA 1
ATOM 2110 C C . LEU A 1 283 ? -12.032 -9.771 -12.093 1.00 89.12 283 LEU A C 1
ATOM 2112 O O . LEU A 1 283 ? -13.017 -9.679 -11.368 1.00 89.12 283 LEU A O 1
ATOM 2116 N N . GLU A 1 284 ? -12.004 -10.570 -13.158 1.00 85.38 284 GLU A N 1
ATOM 2117 C CA . GLU A 1 284 ? -13.123 -11.435 -13.524 1.00 85.38 284 GLU A CA 1
ATOM 2118 C C . GLU A 1 284 ? -12.901 -12.844 -12.947 1.00 85.38 284 GLU A C 1
ATOM 2120 O O . GLU A 1 284 ? -11.825 -13.422 -13.164 1.00 85.38 284 GLU A O 1
ATOM 2125 N N . PRO A 1 285 ? -13.883 -13.415 -12.221 1.00 66.06 285 PRO A N 1
ATOM 2126 C CA . PRO A 1 285 ? -13.851 -14.823 -11.858 1.00 66.06 285 PRO A CA 1
ATOM 2127 C C . PRO A 1 285 ? -13.838 -15.644 -13.148 1.00 66.06 285 PRO A C 1
ATOM 2129 O O . PRO A 1 285 ? -14.677 -15.469 -14.027 1.00 66.06 285 PRO A O 1
ATOM 2132 N N . GLU A 1 286 ? -12.821 -16.489 -13.286 1.00 57.56 286 GLU A N 1
ATOM 2133 C CA . GLU A 1 286 ? -12.559 -17.247 -14.505 1.00 57.56 286 GLU A CA 1
ATOM 2134 C C . GLU A 1 286 ? -13.716 -18.226 -14.776 1.00 57.56 286 GLU A C 1
ATOM 2136 O O . GLU A 1 286 ? -13.782 -19.312 -14.196 1.00 57.56 286 GLU A O 1
ATOM 2141 N N . GLU A 1 287 ? -14.626 -17.883 -15.689 1.00 51.72 287 GLU A N 1
ATOM 2142 C CA . GLU A 1 287 ? -15.404 -18.901 -16.390 1.00 51.72 287 GLU A CA 1
ATOM 2143 C C . GLU A 1 287 ? -14.430 -19.662 -17.309 1.00 51.72 287 GLU A C 1
ATOM 2145 O O . GLU A 1 287 ? -14.099 -19.226 -18.406 1.00 51.72 287 GLU A O 1
ATOM 2150 N N . ALA A 1 288 ? -13.944 -20.802 -16.808 1.00 47.47 288 ALA A N 1
ATOM 2151 C CA . ALA A 1 288 ? -13.061 -21.779 -17.454 1.00 47.47 288 ALA A CA 1
ATOM 2152 C C . ALA A 1 288 ? -11.560 -21.414 -17.558 1.00 47.47 288 ALA A C 1
ATOM 2154 O O . ALA A 1 288 ? -11.113 -20.666 -18.425 1.00 47.47 288 ALA A O 1
ATOM 2155 N N . ALA A 1 289 ? -10.778 -22.090 -16.707 1.00 49.03 289 ALA A N 1
ATOM 2156 C CA . ALA A 1 289 ? -9.317 -22.149 -16.646 1.00 49.03 289 ALA A CA 1
ATOM 2157 C C . ALA A 1 289 ? -8.614 -22.009 -18.011 1.00 49.03 289 ALA A C 1
ATOM 2159 O O . ALA A 1 289 ? -8.450 -22.977 -18.762 1.00 49.03 289 ALA A O 1
ATOM 2160 N N . HIS A 1 290 ? -8.128 -20.808 -18.316 1.00 54.12 290 HIS A N 1
ATOM 2161 C CA . HIS A 1 290 ? -7.155 -20.606 -19.373 1.00 54.12 290 HIS A CA 1
ATOM 2162 C C . HIS A 1 290 ? -5.771 -20.951 -18.832 1.00 54.12 290 HIS A C 1
ATOM 2164 O O . HIS A 1 290 ? -5.169 -20.243 -18.022 1.00 54.12 290 HIS A O 1
ATOM 2170 N N . GLU A 1 291 ? -5.268 -22.089 -19.312 1.00 60.25 291 GLU A N 1
ATOM 2171 C CA . GLU A 1 291 ? -3.881 -22.498 -19.166 1.00 60.25 291 GLU A CA 1
ATOM 2172 C C . GLU A 1 291 ? -2.922 -21.321 -19.397 1.00 60.25 291 GLU A C 1
ATOM 2174 O O . GLU A 1 291 ? -3.034 -20.604 -20.394 1.00 60.25 291 GLU A O 1
ATOM 2179 N N . LEU A 1 292 ? -1.935 -21.161 -18.502 1.00 63.69 292 LEU A N 1
ATOM 2180 C CA . LEU A 1 292 ? -0.848 -20.189 -18.660 1.00 63.69 292 LEU A CA 1
ATOM 2181 C C . LEU A 1 292 ? -0.341 -20.172 -20.113 1.00 63.69 292 LEU A C 1
ATOM 2183 O O . LEU A 1 292 ? -0.045 -21.251 -20.651 1.00 63.69 292 LEU A O 1
ATOM 2187 N N . PRO A 1 293 ? -0.145 -18.990 -20.733 1.00 68.31 293 PRO A N 1
ATOM 2188 C CA . PRO A 1 293 ? 0.386 -18.903 -22.084 1.00 68.31 293 PRO A CA 1
ATOM 2189 C C . PRO A 1 293 ? 1.637 -19.779 -22.220 1.00 68.31 293 PRO A C 1
ATOM 2191 O O . PRO A 1 293 ? 2.598 -19.628 -21.461 1.00 68.31 293 PRO A O 1
ATOM 2194 N N . LYS A 1 294 ? 1.651 -20.713 -23.185 1.00 71.88 294 LYS A N 1
ATOM 2195 C CA . LYS A 1 294 ? 2.715 -21.734 -23.347 1.00 71.88 294 LYS A CA 1
ATOM 2196 C C . LYS A 1 294 ? 4.136 -21.157 -23.293 1.00 71.88 294 LYS A C 1
ATOM 2198 O O . LYS A 1 294 ? 5.071 -21.824 -22.857 1.00 71.88 294 LYS A O 1
ATOM 2203 N N . ARG A 1 295 ? 4.318 -19.912 -23.739 1.00 66.69 295 ARG A N 1
ATOM 2204 C CA . ARG A 1 295 ? 5.606 -19.208 -23.725 1.00 66.69 295 ARG A CA 1
ATOM 2205 C C . ARG A 1 295 ? 6.083 -18.855 -22.315 1.00 66.69 295 ARG A C 1
ATOM 2207 O O . ARG A 1 295 ? 7.280 -18.930 -22.065 1.00 66.69 295 ARG A O 1
ATOM 2214 N N . LEU A 1 296 ? 5.171 -18.518 -21.410 1.00 70.94 296 LEU A N 1
ATOM 2215 C CA . LEU A 1 296 ? 5.482 -18.196 -20.021 1.00 70.94 296 LEU A CA 1
ATOM 2216 C C . LEU A 1 296 ? 5.920 -19.449 -19.268 1.00 70.94 296 LEU A C 1
ATOM 2218 O O . LEU A 1 296 ? 6.968 -19.439 -18.630 1.00 70.94 296 LEU A O 1
ATOM 2222 N N . ARG A 1 297 ? 5.225 -20.572 -19.508 1.00 75.62 297 ARG A N 1
ATOM 2223 C CA . ARG A 1 297 ? 5.666 -21.907 -19.071 1.00 75.62 297 ARG A CA 1
ATOM 2224 C C . ARG A 1 297 ? 7.096 -22.210 -19.557 1.00 75.62 297 ARG A C 1
ATOM 2226 O O . ARG A 1 297 ? 7.933 -22.654 -18.779 1.00 75.62 297 ARG A O 1
ATOM 2233 N N . ARG A 1 298 ? 7.423 -21.894 -20.821 1.00 76.25 298 ARG A N 1
ATOM 2234 C CA . ARG A 1 298 ? 8.784 -22.065 -21.381 1.00 76.25 298 ARG A CA 1
ATOM 2235 C C . ARG A 1 298 ? 9.826 -21.122 -20.768 1.00 76.25 298 ARG A C 1
ATOM 2237 O O . ARG A 1 298 ? 10.949 -21.553 -20.533 1.00 76.25 298 ARG A O 1
ATOM 2244 N N . GLN A 1 299 ? 9.491 -19.855 -20.525 1.00 73.88 299 GLN A N 1
ATOM 2245 C CA . GLN A 1 299 ?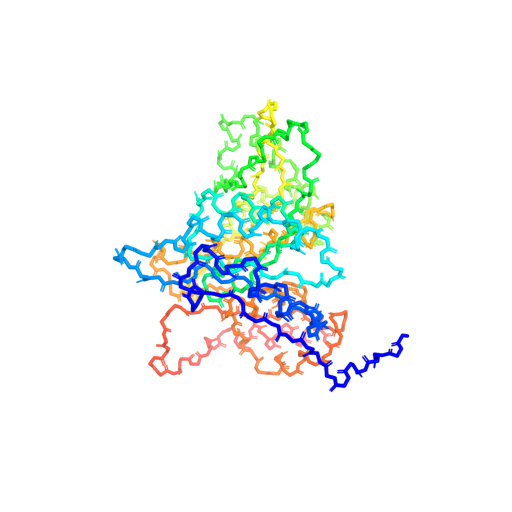 10.411 -18.896 -19.899 1.00 73.88 299 GLN A CA 1
ATOM 2246 C C . GLN A 1 299 ? 10.692 -19.251 -18.438 1.00 73.88 299 GLN A C 1
ATOM 2248 O O . GLN A 1 299 ? 11.847 -19.192 -18.022 1.00 73.88 299 GLN A O 1
ATOM 2253 N N . MET A 1 300 ? 9.668 -19.672 -17.692 1.00 73.50 300 MET A N 1
ATOM 2254 C CA . MET A 1 300 ? 9.813 -20.194 -16.332 1.00 73.50 300 MET A CA 1
ATOM 2255 C C . MET A 1 300 ? 10.712 -21.431 -16.312 1.00 73.50 300 MET A C 1
ATOM 2257 O O . MET A 1 300 ? 11.683 -21.459 -15.559 1.00 73.50 300 MET A O 1
ATOM 2261 N N . ALA A 1 301 ? 10.468 -22.395 -17.208 1.00 72.62 301 ALA A N 1
ATOM 2262 C CA . ALA A 1 301 ? 11.300 -23.591 -17.331 1.00 72.62 301 ALA A CA 1
ATOM 2263 C C . ALA A 1 301 ? 12.760 -23.262 -17.692 1.00 72.62 301 ALA A C 1
ATOM 2265 O O . ALA A 1 301 ? 13.680 -23.870 -17.151 1.00 72.62 301 ALA A O 1
ATOM 2266 N N . LYS A 1 302 ? 12.991 -22.273 -18.569 1.00 80.75 302 LYS A N 1
ATOM 2267 C CA . LYS A 1 302 ? 14.344 -21.824 -18.924 1.00 80.75 302 LYS A CA 1
ATOM 2268 C C . LYS A 1 302 ? 15.055 -21.167 -17.735 1.00 80.75 302 LYS A C 1
ATOM 2270 O O . LYS A 1 302 ? 16.149 -21.593 -17.393 1.00 80.75 302 LYS A O 1
ATOM 2275 N N . LYS A 1 303 ? 14.419 -20.205 -17.053 1.00 69.56 303 LYS A N 1
ATOM 2276 C CA . LYS A 1 303 ? 15.007 -19.538 -15.873 1.00 69.56 303 LYS A CA 1
ATOM 2277 C C . LYS A 1 303 ? 15.307 -20.509 -14.726 1.00 69.56 303 LYS A C 1
ATOM 2279 O O . LYS A 1 303 ? 16.303 -20.326 -14.040 1.00 69.56 303 LYS A O 1
ATOM 2284 N N . GLN A 1 304 ? 14.467 -21.524 -14.509 1.00 66.50 304 GLN A N 1
ATOM 2285 C CA . GLN A 1 304 ? 14.738 -22.568 -13.512 1.00 66.50 304 GLN A CA 1
ATOM 2286 C C . GLN A 1 304 ? 15.926 -23.453 -13.904 1.00 66.50 304 GLN A C 1
ATOM 2288 O O . GLN A 1 304 ? 16.668 -23.886 -13.028 1.00 66.50 304 GLN A O 1
ATOM 2293 N N . ARG A 1 305 ? 16.116 -23.715 -15.205 1.00 74.19 305 ARG A N 1
ATOM 2294 C CA . ARG A 1 305 ? 17.256 -24.484 -15.714 1.00 74.19 305 ARG A CA 1
ATOM 2295 C C . ARG A 1 305 ? 18.568 -23.713 -15.600 1.00 74.19 305 ARG A C 1
ATOM 2297 O O . ARG A 1 305 ? 19.557 -24.312 -15.219 1.00 74.19 305 ARG A O 1
ATOM 2304 N N . ASP A 1 306 ? 18.549 -22.409 -15.863 1.00 68.00 306 ASP A N 1
ATOM 2305 C CA . ASP A 1 306 ? 19.740 -21.548 -15.801 1.00 68.00 306 ASP A CA 1
ATOM 2306 C C . ASP A 1 306 ? 20.199 -21.251 -14.350 1.00 68.00 306 ASP A C 1
ATOM 2308 O O . ASP A 1 306 ? 21.264 -20.678 -14.146 1.00 68.00 306 ASP A O 1
ATOM 2312 N N . ARG A 1 307 ? 19.400 -21.620 -13.334 1.00 56.12 307 ARG A N 1
ATOM 2313 C CA . ARG A 1 307 ? 19.715 -21.460 -11.898 1.00 56.12 307 ARG A CA 1
ATOM 2314 C C . ARG A 1 307 ? 20.245 -22.730 -11.215 1.00 56.12 307 ARG A C 1
ATOM 2316 O O . ARG A 1 307 ? 20.579 -22.659 -10.035 1.00 56.12 307 ARG A O 1
ATOM 2323 N N . ARG A 1 308 ? 20.252 -23.873 -11.906 1.00 55.69 308 ARG A N 1
ATOM 2324 C CA . ARG A 1 308 ? 20.799 -25.150 -11.415 1.00 55.69 308 ARG A CA 1
ATOM 2325 C C . ARG A 1 308 ? 22.179 -25.384 -12.001 1.00 55.69 308 ARG A C 1
ATOM 2327 O O . ARG A 1 308 ? 23.016 -25.931 -11.256 1.00 55.69 308 ARG A O 1
#

Secondary structure (DSSP, 8-state):
------S---EEEESTT---HHHHHHHHHHHHHT--SEEEEE--S--TTT-SHHHHHHHHHH-HHHHH--SEEEEE-SSTT-HHHHHHHHH-SEEEEEETTEEEEEE-----SS-----PPPEEETTHHHHHTT-HHHHHHHHHHHHHHHHH-GGGGSS--SHHHHHHHHTPEEEEEEEE-TTS-EEEEEEEEEEEETTTTEEEEEEEE--GGGTTSSHHHHHHHHHHHHHHHSS--EEEEEE-HHHHHHHHHTTPEESSHHHHGGGGS-GGGPPPEEEEEESS--SS-----HHHHHHHHHHHHTT-